Protein AF-A0A7S1C8L7-F1 (afdb_monomer_lite)

Structure (mmCIF, N/CA/C/O backbone):
data_AF-A0A7S1C8L7-F1
#
_entry.id   AF-A0A7S1C8L7-F1
#
loop_
_atom_site.group_PDB
_atom_site.id
_atom_site.type_symbol
_atom_site.label_atom_id
_atom_site.label_alt_id
_atom_site.label_comp_id
_atom_site.label_asym_id
_atom_site.label_entity_id
_atom_site.label_seq_id
_atom_site.pdbx_PDB_ins_code
_atom_site.Cartn_x
_atom_site.Cartn_y
_atom_site.Cartn_z
_atom_site.occupancy
_atom_site.B_iso_or_equiv
_atom_site.auth_seq_id
_atom_site.auth_comp_id
_atom_site.auth_asym_id
_atom_site.auth_atom_id
_atom_site.pdbx_PDB_model_num
ATOM 1 N N . ASP A 1 1 ? 76.639 -39.845 6.086 1.00 45.44 1 ASP A N 1
ATOM 2 C CA . ASP A 1 1 ? 75.599 -40.586 5.350 1.00 45.44 1 ASP A CA 1
ATOM 3 C C . ASP A 1 1 ? 74.434 -40.863 6.281 1.00 45.44 1 ASP A C 1
ATOM 5 O O . ASP A 1 1 ? 74.669 -41.387 7.366 1.00 45.44 1 ASP A O 1
ATOM 9 N N . GLY A 1 2 ? 73.231 -40.424 5.902 1.00 37.44 2 GLY A N 1
ATOM 10 C CA . GLY A 1 2 ? 72.012 -40.430 6.723 1.00 37.44 2 GLY A CA 1
ATOM 11 C C . GLY A 1 2 ? 71.509 -39.002 6.964 1.00 37.44 2 GLY A C 1
ATOM 12 O O . GLY A 1 2 ? 71.764 -38.433 8.020 1.00 37.44 2 GLY A O 1
ATOM 13 N N . ASP A 1 3 ? 71.121 -38.285 5.911 1.00 41.06 3 ASP A N 1
ATOM 14 C CA . ASP A 1 3 ? 69.767 -38.265 5.319 1.00 41.06 3 ASP A CA 1
ATOM 15 C C . ASP A 1 3 ? 68.772 -37.505 6.202 1.00 41.06 3 ASP A C 1
ATOM 17 O O . ASP A 1 3 ? 68.167 -38.037 7.132 1.00 41.06 3 ASP A O 1
ATOM 21 N N . GLY A 1 4 ? 68.639 -36.216 5.887 1.00 40.72 4 GLY A N 1
ATOM 22 C CA . GLY A 1 4 ? 67.459 -35.439 6.215 1.00 40.72 4 GLY A CA 1
ATOM 23 C C . GLY A 1 4 ? 66.474 -35.539 5.060 1.00 40.72 4 GLY A C 1
ATOM 24 O O . GLY A 1 4 ? 66.887 -35.421 3.918 1.00 40.72 4 GLY A O 1
ATOM 25 N N . ASP A 1 5 ? 65.201 -35.732 5.384 1.00 43.59 5 ASP A N 1
ATOM 26 C CA . ASP A 1 5 ? 64.072 -35.287 4.569 1.00 43.59 5 ASP A CA 1
ATOM 27 C C . ASP A 1 5 ? 62.828 -35.261 5.464 1.00 43.59 5 ASP A C 1
ATOM 29 O O . ASP A 1 5 ? 62.180 -36.270 5.741 1.00 43.59 5 ASP A O 1
ATOM 33 N N . GLY A 1 6 ? 62.540 -34.071 5.993 1.00 40.31 6 GLY A N 1
ATOM 34 C CA . GLY A 1 6 ? 61.244 -33.747 6.568 1.00 40.31 6 GLY A CA 1
ATOM 35 C C . GLY A 1 6 ? 60.324 -33.306 5.438 1.00 40.31 6 GLY A C 1
ATOM 36 O O . GLY A 1 6 ? 60.447 -32.183 4.955 1.00 40.31 6 GLY A O 1
ATOM 37 N N . ASP A 1 7 ? 59.424 -34.194 5.022 1.00 42.31 7 ASP A N 1
ATOM 38 C CA . ASP A 1 7 ? 58.365 -33.927 4.048 1.00 42.31 7 ASP A CA 1
ATOM 39 C C . ASP A 1 7 ? 57.376 -32.889 4.609 1.00 42.31 7 ASP A C 1
ATOM 41 O O . ASP A 1 7 ? 56.392 -33.193 5.288 1.00 42.31 7 ASP A O 1
ATOM 45 N N . GLY A 1 8 ? 57.693 -31.617 4.369 1.00 41.03 8 GLY A N 1
ATOM 46 C CA . GLY A 1 8 ? 56.815 -30.475 4.570 1.00 41.03 8 GLY A CA 1
ATOM 47 C C . GLY A 1 8 ? 55.782 -30.394 3.453 1.00 41.03 8 GLY A C 1
ATOM 48 O O . GLY A 1 8 ? 55.823 -29.473 2.638 1.00 41.03 8 GLY A O 1
ATOM 49 N N . GLY A 1 9 ? 54.839 -31.336 3.431 1.00 37.56 9 GLY A N 1
ATOM 50 C CA . GLY A 1 9 ? 53.658 -31.323 2.569 1.00 37.56 9 GLY A CA 1
ATOM 51 C C . GLY A 1 9 ? 52.680 -30.209 2.953 1.00 37.56 9 GLY A C 1
ATOM 52 O O . GLY A 1 9 ? 51.583 -30.464 3.455 1.00 37.56 9 GLY A O 1
ATOM 53 N N . GLY A 1 10 ? 53.077 -28.955 2.733 1.00 39.41 10 GLY A N 1
ATOM 54 C CA . GLY A 1 10 ? 52.188 -27.805 2.785 1.00 39.41 10 GLY A CA 1
ATOM 55 C C . GLY A 1 10 ? 51.095 -27.980 1.738 1.00 39.41 10 GLY A C 1
ATOM 56 O O . GLY A 1 10 ? 51.354 -27.906 0.539 1.00 39.41 10 GLY A O 1
ATOM 57 N N . ARG A 1 11 ? 49.859 -28.219 2.186 1.00 49.06 11 ARG A N 1
ATOM 58 C CA . ARG A 1 11 ? 48.675 -28.116 1.331 1.00 49.06 11 ARG A CA 1
ATOM 59 C C . ARG A 1 11 ? 48.559 -26.659 0.901 1.00 49.06 11 ARG A C 1
ATOM 61 O O . ARG A 1 11 ? 47.994 -25.842 1.622 1.00 49.06 11 ARG A O 1
ATOM 68 N N . GLY A 1 12 ? 49.149 -26.335 -0.245 1.00 42.41 12 GLY A N 1
ATOM 69 C CA . GLY A 1 12 ? 48.927 -25.066 -0.912 1.00 42.41 12 GLY A CA 1
ATOM 70 C C . GLY A 1 12 ? 47.428 -24.899 -1.112 1.00 42.41 12 GLY A C 1
ATOM 71 O O . GLY A 1 12 ? 46.793 -25.715 -1.781 1.00 42.41 12 GLY A O 1
ATOM 72 N N . PHE A 1 13 ? 46.857 -23.865 -0.500 1.00 55.09 13 PHE A N 1
ATOM 73 C CA . PHE A 1 13 ? 45.597 -23.315 -0.969 1.00 55.09 13 PHE A CA 1
ATOM 74 C C . PHE A 1 13 ? 45.874 -22.845 -2.392 1.00 55.09 13 PHE A C 1
ATOM 76 O O . PHE A 1 13 ? 46.541 -21.832 -2.594 1.00 55.09 13 PHE A O 1
ATOM 83 N N . GLY A 1 14 ? 45.480 -23.670 -3.363 1.00 48.50 14 GLY A N 1
ATOM 84 C CA . GLY A 1 14 ? 45.574 -23.326 -4.769 1.00 48.50 14 GLY A CA 1
ATOM 85 C C . GLY A 1 14 ? 44.943 -21.958 -4.985 1.00 48.50 14 GLY A C 1
ATOM 86 O O . GLY A 1 14 ? 43.900 -21.657 -4.403 1.00 48.50 14 GLY A O 1
ATOM 87 N N . ASP A 1 15 ? 45.624 -21.149 -5.788 1.00 54.28 15 ASP A N 1
ATOM 88 C CA . ASP A 1 15 ? 45.193 -19.853 -6.296 1.00 54.28 15 ASP A CA 1
ATOM 89 C C . ASP A 1 15 ? 43.864 -20.009 -7.052 1.00 54.28 15 ASP A C 1
ATOM 91 O O . ASP A 1 15 ? 43.809 -20.186 -8.269 1.00 54.28 15 ASP A O 1
ATOM 95 N N . ALA A 1 16 ? 42.767 -20.052 -6.300 1.00 62.25 16 ALA A N 1
ATOM 96 C CA . ALA A 1 16 ? 41.443 -19.855 -6.841 1.00 62.25 16 ALA A CA 1
ATOM 97 C C . ALA A 1 16 ? 41.310 -18.352 -7.061 1.00 62.25 16 ALA A C 1
ATOM 99 O O . ALA A 1 16 ? 41.191 -17.588 -6.100 1.00 62.25 16 ALA A O 1
ATOM 100 N N . SER A 1 17 ? 41.341 -17.935 -8.328 1.00 65.19 17 SER A N 1
ATOM 101 C CA . SER A 1 17 ? 41.011 -16.565 -8.710 1.00 65.19 17 SER A CA 1
ATOM 102 C C . SER A 1 17 ? 39.732 -16.136 -7.977 1.00 65.19 17 SER A C 1
ATOM 104 O O . SER A 1 17 ? 38.772 -16.916 -7.954 1.00 65.19 17 SER A O 1
ATOM 106 N N . PRO A 1 18 ? 39.696 -14.947 -7.346 1.00 66.06 18 PRO A N 1
ATOM 107 C CA . PRO A 1 18 ? 38.560 -14.555 -6.527 1.00 66.06 18 PRO A CA 1
ATOM 108 C C . PRO A 1 18 ? 37.294 -14.587 -7.380 1.00 66.06 18 PRO A C 1
ATOM 110 O O . PRO A 1 18 ? 37.241 -13.979 -8.451 1.00 66.06 18 PRO A O 1
ATOM 113 N N . ALA A 1 19 ? 36.289 -15.335 -6.921 1.00 76.06 19 ALA A N 1
ATOM 114 C CA . ALA A 1 19 ? 35.001 -15.404 -7.591 1.00 76.06 19 ALA A CA 1
ATOM 115 C C . ALA A 1 19 ? 34.458 -13.979 -7.777 1.00 76.06 19 ALA A C 1
ATOM 117 O O . ALA A 1 19 ? 34.337 -13.216 -6.817 1.00 76.06 19 ALA A O 1
ATOM 118 N N . THR A 1 20 ? 34.161 -13.606 -9.020 1.00 88.06 20 THR A N 1
ATOM 119 C CA . THR A 1 20 ? 33.620 -12.287 -9.340 1.00 88.06 20 THR A CA 1
ATOM 120 C C . THR A 1 20 ? 32.103 -12.308 -9.192 1.00 88.06 20 THR A C 1
ATOM 122 O O . THR A 1 20 ? 31.400 -13.093 -9.830 1.00 88.06 20 THR A O 1
ATOM 125 N N . PHE A 1 21 ? 31.578 -11.431 -8.339 1.00 90.88 21 PHE A N 1
ATOM 126 C CA . PHE A 1 21 ? 30.140 -11.212 -8.216 1.00 90.88 21 PHE A CA 1
ATOM 127 C C . PHE A 1 21 ? 29.681 -10.143 -9.208 1.00 90.88 21 PHE A C 1
ATOM 129 O O . PHE A 1 21 ? 30.379 -9.157 -9.444 1.00 90.88 21 PHE A O 1
ATOM 136 N N . ARG A 1 22 ? 28.484 -10.322 -9.773 1.00 94.62 22 ARG A N 1
ATOM 137 C CA . ARG A 1 22 ? 27.816 -9.320 -10.613 1.00 94.62 22 ARG A CA 1
ATOM 138 C C . ARG A 1 22 ? 26.376 -9.127 -10.157 1.00 94.62 22 ARG A C 1
ATOM 140 O O . ARG A 1 22 ? 25.719 -10.095 -9.780 1.00 94.62 22 ARG A O 1
ATOM 147 N N . ALA A 1 23 ? 25.882 -7.896 -10.234 1.00 95.44 23 ALA A N 1
ATOM 148 C CA . ALA A 1 23 ? 24.461 -7.622 -10.068 1.00 95.44 23 ALA A CA 1
ATOM 149 C C . ALA A 1 23 ? 23.701 -8.072 -11.323 1.00 95.44 23 ALA A C 1
ATOM 151 O O . ALA A 1 23 ? 24.132 -7.802 -12.445 1.00 95.44 23 ALA A O 1
ATOM 152 N N . VAL A 1 24 ? 22.579 -8.763 -11.126 1.00 97.25 24 VAL A N 1
ATOM 153 C CA . VAL A 1 24 ? 21.654 -9.145 -12.196 1.00 97.25 24 VAL A CA 1
ATOM 154 C C . VAL A 1 24 ? 20.348 -8.378 -11.968 1.00 97.25 24 VAL A C 1
ATOM 156 O O . VAL A 1 24 ? 19.827 -8.439 -10.851 1.00 97.25 24 VAL A O 1
ATOM 159 N N . PRO A 1 25 ? 19.840 -7.635 -12.969 1.00 97.81 25 PRO A N 1
ATOM 160 C CA . PRO A 1 25 ? 18.566 -6.927 -12.853 1.00 97.81 25 PRO A CA 1
ATOM 161 C C . PRO A 1 25 ? 17.393 -7.893 -12.641 1.00 97.81 25 PRO A C 1
ATOM 163 O O . PRO A 1 25 ? 17.475 -9.056 -13.044 1.00 97.81 25 PRO A O 1
ATOM 166 N N . TYR A 1 26 ? 16.291 -7.431 -12.042 1.00 98.31 26 TYR A N 1
ATOM 167 C CA . TYR A 1 26 ? 15.130 -8.292 -11.782 1.00 98.31 26 TYR A CA 1
ATOM 168 C C . TYR A 1 26 ? 14.469 -8.759 -13.079 1.00 98.31 26 TYR A C 1
ATOM 170 O O . TYR A 1 26 ? 14.140 -9.943 -13.175 1.00 98.31 26 TYR A O 1
ATOM 178 N N . SER A 1 27 ? 14.378 -7.900 -14.098 1.00 97.94 27 SER A N 1
ATOM 179 C CA . SER A 1 27 ? 13.912 -8.263 -15.447 1.00 97.94 27 SER A CA 1
ATOM 180 C C . SER A 1 27 ? 14.637 -9.488 -16.017 1.00 97.94 27 SER A C 1
ATOM 182 O O . SER A 1 27 ? 14.008 -10.351 -16.628 1.00 97.94 27 SER A O 1
ATOM 184 N N . ALA A 1 28 ? 15.946 -9.609 -15.769 1.00 98.12 28 ALA A N 1
ATOM 185 C CA . ALA A 1 28 ? 16.752 -10.744 -16.207 1.00 98.12 28 ALA A CA 1
ATOM 186 C C . ALA A 1 28 ? 16.676 -11.935 -15.240 1.00 98.12 28 ALA A C 1
ATOM 188 O O . ALA A 1 28 ? 16.599 -13.079 -15.683 1.00 98.12 28 ALA A O 1
ATOM 189 N N . ALA A 1 29 ? 16.695 -11.689 -13.927 1.00 98.00 29 ALA A N 1
ATOM 190 C CA . ALA A 1 29 ? 16.635 -12.743 -12.912 1.00 98.00 29 ALA A CA 1
ATOM 191 C C . ALA A 1 29 ? 15.297 -13.505 -12.932 1.00 98.00 29 ALA A C 1
ATOM 193 O O . ALA A 1 29 ? 15.269 -14.700 -12.645 1.00 98.00 29 ALA A O 1
ATOM 194 N N . TYR A 1 30 ? 14.210 -12.828 -13.309 1.00 97.94 30 TYR A N 1
ATOM 195 C CA . TYR A 1 30 ? 12.852 -13.372 -13.370 1.00 97.94 30 TYR A CA 1
ATOM 196 C C . TYR A 1 30 ? 12.276 -13.340 -14.798 1.00 97.94 30 TYR A C 1
ATOM 198 O O . TYR A 1 30 ? 11.064 -13.190 -14.984 1.00 97.94 30 TYR A O 1
ATOM 206 N N . ALA A 1 31 ? 13.138 -13.494 -15.810 1.00 97.44 31 ALA A N 1
ATOM 207 C CA . ALA A 1 31 ? 12.784 -13.390 -17.229 1.00 97.44 31 ALA A CA 1
ATOM 208 C C . ALA A 1 31 ? 11.683 -14.369 -17.683 1.00 97.44 31 ALA A C 1
ATOM 210 O O . ALA A 1 31 ? 10.963 -14.075 -18.633 1.00 97.44 31 ALA A O 1
ATOM 211 N N . ASP A 1 32 ? 11.501 -15.492 -16.986 1.00 97.25 32 ASP A N 1
ATOM 212 C CA . ASP A 1 32 ? 10.447 -16.467 -17.296 1.00 97.25 32 ASP A CA 1
ATOM 213 C C . ASP A 1 32 ? 9.064 -16.054 -16.755 1.00 97.25 32 ASP A C 1
ATOM 215 O O . ASP A 1 32 ? 8.034 -16.542 -17.227 1.00 97.25 32 ASP A O 1
ATOM 219 N N . LEU A 1 33 ? 9.014 -15.150 -15.770 1.00 97.81 33 LEU A N 1
ATOM 220 C CA . LEU A 1 33 ? 7.796 -14.784 -15.035 1.00 97.81 33 LEU A CA 1
ATOM 221 C C . LEU A 1 33 ? 7.300 -13.379 -15.389 1.00 97.81 33 LEU A C 1
ATOM 223 O O . LEU A 1 33 ? 6.106 -13.175 -15.622 1.00 97.81 33 LEU A O 1
ATOM 227 N N . LEU A 1 34 ? 8.207 -12.402 -15.455 1.00 98.38 34 LEU A N 1
ATOM 228 C CA . LEU A 1 34 ? 7.848 -10.991 -15.628 1.00 98.38 34 LEU A CA 1
ATOM 229 C C . LEU A 1 34 ? 7.144 -10.681 -16.960 1.00 98.38 34 LEU A C 1
ATOM 231 O O . LEU A 1 34 ? 6.193 -9.895 -16.936 1.00 98.38 34 LEU A O 1
ATOM 235 N N . PRO A 1 35 ? 7.476 -11.323 -18.099 1.00 98.56 35 PRO A N 1
ATOM 236 C CA . PRO A 1 35 ? 6.705 -11.149 -19.329 1.00 98.56 35 PRO A CA 1
ATOM 237 C C . PRO A 1 35 ? 5.250 -11.622 -19.210 1.00 98.56 35 PRO A C 1
ATOM 239 O O . PRO A 1 35 ? 4.356 -10.983 -19.767 1.00 98.56 35 PRO A O 1
ATOM 242 N N . GLN A 1 36 ? 4.992 -12.703 -18.464 1.00 98.38 36 GLN A N 1
ATOM 243 C CA . GLN A 1 36 ? 3.633 -13.210 -18.234 1.00 98.38 36 GLN A CA 1
ATOM 244 C C . GLN A 1 36 ? 2.834 -12.236 -17.365 1.00 98.38 36 GLN A C 1
ATOM 246 O O . GLN A 1 36 ? 1.709 -11.872 -17.708 1.00 98.38 36 GLN A O 1
ATOM 251 N N . LEU A 1 37 ? 3.444 -11.739 -16.284 1.00 98.06 37 LEU A N 1
ATOM 252 C CA . LEU A 1 37 ? 2.838 -10.707 -15.446 1.00 98.06 37 LEU A CA 1
ATOM 253 C C . LEU A 1 37 ? 2.525 -9.438 -16.257 1.00 98.06 37 LEU A C 1
ATOM 255 O O . LEU A 1 37 ? 1.402 -8.936 -16.211 1.00 98.06 37 LEU A O 1
ATOM 259 N N . ALA A 1 38 ? 3.475 -8.956 -17.059 1.00 98.69 38 ALA A N 1
ATOM 260 C CA . ALA A 1 38 ? 3.273 -7.796 -17.921 1.00 98.69 38 ALA A CA 1
ATOM 261 C C . ALA A 1 38 ? 2.129 -8.015 -18.930 1.00 98.69 38 ALA A C 1
ATOM 263 O O . ALA A 1 38 ? 1.345 -7.098 -19.181 1.00 98.69 38 ALA A O 1
ATOM 264 N N . ALA A 1 39 ? 1.986 -9.222 -19.488 1.00 98.75 39 ALA A N 1
ATOM 265 C CA . ALA A 1 39 ? 0.867 -9.561 -20.365 1.00 98.75 39 ALA A CA 1
ATOM 266 C C . ALA A 1 39 ? -0.485 -9.489 -19.634 1.00 98.75 39 ALA A C 1
ATOM 268 O O . ALA A 1 39 ? -1.431 -8.904 -20.165 1.00 98.75 39 ALA A O 1
ATOM 269 N N . HIS A 1 40 ? -0.573 -10.003 -18.403 1.00 98.62 40 HIS A N 1
ATOM 270 C CA . HIS A 1 40 ? -1.789 -9.906 -17.589 1.00 98.62 40 HIS A CA 1
ATOM 271 C C . HIS A 1 40 ? -2.145 -8.461 -17.228 1.00 98.62 40 HIS A C 1
ATOM 273 O O . HIS A 1 40 ? -3.308 -8.077 -17.351 1.00 98.62 40 HIS A O 1
ATOM 279 N N . LEU A 1 41 ? -1.161 -7.636 -16.861 1.00 98.69 41 LEU A N 1
ATOM 280 C CA . LEU A 1 41 ? -1.382 -6.213 -16.586 1.00 98.69 41 LEU A CA 1
ATOM 281 C C . LEU A 1 41 ? -1.879 -5.465 -17.829 1.00 98.69 41 LEU A C 1
ATOM 283 O O . LEU A 1 41 ? -2.823 -4.682 -17.738 1.00 98.69 41 LEU A O 1
ATOM 287 N N . ARG A 1 42 ? -1.311 -5.744 -19.010 1.00 98.75 42 ARG A N 1
ATOM 288 C CA . ARG A 1 42 ? -1.787 -5.157 -20.275 1.00 98.75 42 ARG A CA 1
ATOM 289 C C . ARG A 1 42 ? -3.200 -5.618 -20.633 1.00 98.75 42 ARG A C 1
ATOM 291 O O . ARG A 1 42 ? -3.992 -4.799 -21.093 1.00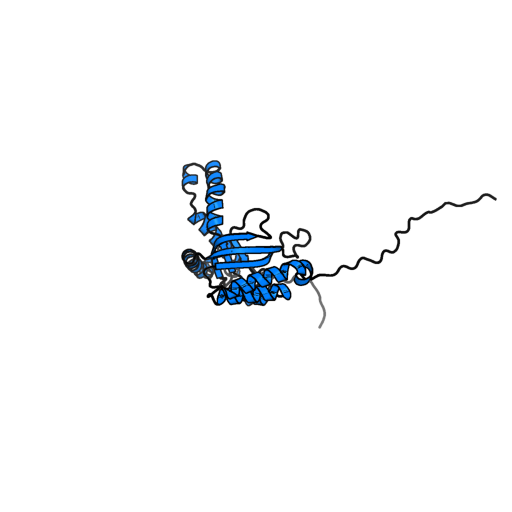 98.75 42 ARG A O 1
ATOM 298 N N . ALA A 1 43 ? -3.533 -6.887 -20.400 1.00 98.75 43 ALA A N 1
ATOM 299 C CA . ALA A 1 43 ? -4.886 -7.401 -20.610 1.00 98.75 43 ALA A CA 1
ATOM 300 C C . ALA A 1 43 ? -5.899 -6.735 -19.663 1.00 98.75 43 ALA A C 1
ATOM 302 O O . ALA A 1 43 ? -6.958 -6.301 -20.111 1.00 98.75 43 ALA A O 1
ATOM 303 N N . ALA A 1 44 ? -5.551 -6.573 -18.383 1.00 98.38 44 ALA A N 1
ATOM 304 C CA . ALA A 1 44 ? -6.373 -5.847 -17.416 1.00 98.38 44 ALA A CA 1
ATOM 305 C C . ALA A 1 44 ? -6.546 -4.369 -17.807 1.00 98.38 44 ALA A C 1
ATOM 307 O O . ALA A 1 44 ? -7.653 -3.842 -17.743 1.00 98.38 44 ALA A O 1
ATOM 308 N N . ALA A 1 45 ? -5.484 -3.719 -18.294 1.00 98.50 45 ALA A N 1
ATOM 309 C CA . ALA A 1 45 ? -5.551 -2.351 -18.802 1.00 98.50 45 ALA A CA 1
ATOM 310 C C . ALA A 1 45 ? -6.461 -2.220 -20.034 1.00 98.50 45 ALA A C 1
ATOM 312 O O . ALA A 1 45 ? -7.094 -1.191 -20.219 1.00 98.50 45 ALA A O 1
ATOM 313 N N . ALA A 1 46 ? -6.521 -3.240 -20.896 1.00 98.56 46 ALA A N 1
ATOM 314 C CA . ALA A 1 46 ? -7.406 -3.250 -22.062 1.00 98.56 46 ALA A CA 1
ATOM 315 C C . ALA A 1 46 ? -8.880 -3.511 -21.702 1.00 98.56 46 ALA A C 1
ATOM 317 O O . ALA A 1 46 ? -9.761 -3.136 -22.467 1.00 98.56 46 ALA A O 1
ATOM 318 N N . ALA A 1 47 ? -9.139 -4.154 -20.561 1.00 98.12 47 ALA A N 1
ATOM 319 C CA . ALA A 1 47 ? -10.481 -4.450 -20.062 1.00 98.12 47 ALA A CA 1
ATOM 320 C C . ALA A 1 47 ? -11.056 -3.354 -19.143 1.00 98.12 47 ALA A C 1
ATOM 322 O O . ALA A 1 47 ? -12.199 -3.463 -18.708 1.00 98.12 47 ALA A O 1
ATOM 323 N N . SER A 1 48 ? -10.262 -2.336 -18.804 1.00 97.44 48 SER A N 1
ATOM 324 C CA . SER A 1 48 ? -10.643 -1.255 -17.898 1.00 97.44 48 SER A CA 1
ATOM 325 C C . SER A 1 48 ? -11.101 -0.020 -18.670 1.00 97.44 48 SER A C 1
ATOM 327 O O . SER A 1 48 ? -10.370 0.487 -19.515 1.00 97.44 48 SER A O 1
ATOM 329 N N . ASP A 1 49 ? -12.249 0.535 -18.281 1.00 97.19 49 ASP A N 1
ATOM 330 C CA . ASP A 1 49 ? -12.731 1.839 -18.763 1.00 97.19 49 ASP A CA 1
ATOM 331 C C . ASP A 1 49 ? -12.236 3.016 -17.893 1.00 97.19 49 ASP A C 1
ATOM 333 O O . ASP A 1 49 ? -12.580 4.171 -18.134 1.00 97.19 49 ASP A O 1
ATOM 337 N N . ASN A 1 50 ? -11.450 2.750 -16.839 1.00 98.31 50 ASN A N 1
ATOM 338 C CA . ASN A 1 50 ? -10.862 3.795 -15.998 1.00 98.31 50 ASN A CA 1
ATOM 339 C C . ASN A 1 50 ? -9.481 4.208 -16.528 1.00 98.31 50 ASN A C 1
ATOM 341 O O . ASN A 1 50 ? -8.546 3.401 -16.531 1.00 98.31 50 ASN A O 1
ATOM 345 N N . ASP A 1 51 ? -9.338 5.476 -16.917 1.00 98.25 51 ASP A N 1
ATOM 346 C CA . ASP A 1 51 ? -8.105 6.012 -17.509 1.00 98.25 51 ASP A CA 1
ATOM 347 C C . ASP A 1 51 ? -6.893 5.919 -16.572 1.00 98.25 51 ASP A C 1
ATOM 349 O O . ASP A 1 51 ? -5.809 5.524 -17.001 1.00 98.25 51 ASP A O 1
ATOM 353 N N . SER A 1 52 ? -7.062 6.243 -15.284 1.00 97.56 52 SER A N 1
ATOM 354 C CA . SER A 1 52 ? -5.951 6.236 -14.319 1.00 97.56 52 SER A CA 1
ATOM 355 C C . SER A 1 52 ? -5.445 4.820 -14.027 1.00 97.56 52 SER A C 1
ATOM 357 O O . SER A 1 52 ? -4.236 4.591 -13.994 1.00 97.56 52 SER A O 1
ATOM 359 N N . LEU A 1 53 ? -6.359 3.850 -13.904 1.00 98.38 53 LEU A N 1
ATOM 360 C CA . LEU A 1 53 ? -6.024 2.438 -13.739 1.00 98.38 53 LEU A CA 1
ATOM 361 C C . LEU A 1 53 ? -5.333 1.903 -14.993 1.00 98.38 53 LEU A C 1
ATOM 363 O O . LEU A 1 53 ? -4.303 1.242 -14.896 1.00 98.38 53 LEU A O 1
ATOM 367 N N . THR A 1 54 ? -5.848 2.241 -16.173 1.00 98.56 54 THR A N 1
ATOM 368 C CA . THR A 1 54 ? -5.251 1.854 -17.457 1.00 98.56 54 THR A CA 1
ATOM 369 C C . THR A 1 54 ? -3.834 2.405 -17.607 1.00 98.56 54 THR A C 1
ATOM 371 O O . THR A 1 54 ? -2.928 1.670 -18.008 1.00 98.56 54 THR A O 1
ATOM 374 N N . ALA A 1 55 ? -3.620 3.677 -17.259 1.00 98.50 55 ALA A N 1
ATOM 375 C CA . ALA A 1 55 ? -2.307 4.314 -17.296 1.00 98.50 55 ALA A CA 1
ATOM 376 C C . ALA A 1 55 ? -1.318 3.629 -16.343 1.00 98.50 55 ALA A C 1
ATOM 378 O O . ALA A 1 55 ? -0.208 3.290 -16.759 1.00 98.50 55 ALA A O 1
ATOM 379 N N . PHE A 1 56 ? -1.734 3.366 -15.101 1.00 98.50 56 PHE A N 1
ATOM 380 C CA . PHE A 1 56 ? -0.919 2.650 -14.123 1.00 98.50 56 PHE A CA 1
ATOM 381 C C . PHE A 1 56 ? -0.560 1.236 -14.592 1.00 98.50 56 PHE A C 1
ATOM 383 O O . PHE A 1 56 ? 0.620 0.893 -14.639 1.00 98.50 56 PHE A O 1
ATOM 390 N N . LEU A 1 57 ? -1.546 0.429 -14.988 1.00 98.81 57 LEU A N 1
ATOM 391 C CA . LEU A 1 57 ? -1.330 -0.966 -15.381 1.00 98.81 57 LEU A CA 1
ATOM 392 C C . LEU A 1 57 ? -0.396 -1.086 -16.594 1.00 98.81 57 LEU A C 1
ATOM 394 O O . LEU A 1 57 ? 0.473 -1.958 -16.609 1.00 98.81 57 LEU A O 1
ATOM 398 N N . ARG A 1 58 ? -0.526 -0.196 -17.590 1.00 98.69 58 ARG A N 1
ATOM 399 C CA . ARG A 1 58 ? 0.393 -0.151 -18.741 1.00 98.69 58 ARG A CA 1
ATOM 400 C C . ARG A 1 58 ? 1.804 0.241 -18.318 1.00 98.69 58 ARG A C 1
ATOM 402 O O . ARG A 1 58 ? 2.743 -0.481 -18.636 1.00 98.69 58 ARG A O 1
ATOM 409 N N . ALA A 1 59 ? 1.945 1.326 -17.555 1.00 98.62 59 ALA A N 1
ATOM 410 C CA . ALA A 1 59 ? 3.250 1.785 -17.088 1.00 98.62 59 ALA A CA 1
ATOM 411 C C . ALA A 1 59 ? 3.946 0.732 -16.212 1.00 98.62 59 ALA A C 1
ATOM 413 O O . ALA A 1 59 ? 5.147 0.510 -16.346 1.00 98.62 59 ALA A O 1
ATOM 414 N N . ARG A 1 60 ? 3.197 0.041 -15.344 1.00 98.75 60 ARG A N 1
ATOM 415 C CA . ARG A 1 60 ? 3.724 -1.050 -14.519 1.00 98.75 60 ARG A CA 1
ATOM 416 C C . ARG A 1 60 ? 4.142 -2.242 -15.371 1.00 98.75 60 ARG A C 1
ATOM 418 O O . ARG A 1 60 ? 5.204 -2.796 -15.124 1.00 98.75 60 ARG A O 1
ATOM 425 N N . ALA A 1 61 ? 3.370 -2.607 -16.394 1.00 98.69 61 ALA A N 1
ATOM 426 C CA . ALA A 1 61 ? 3.752 -3.671 -17.320 1.00 98.69 61 ALA A CA 1
ATOM 427 C C . ALA A 1 61 ? 5.068 -3.377 -18.059 1.00 98.69 61 ALA A C 1
ATOM 429 O O . ALA A 1 61 ? 5.846 -4.298 -18.305 1.00 98.69 61 ALA A O 1
ATOM 430 N N . ASP A 1 62 ? 5.316 -2.115 -18.412 1.00 98.50 62 ASP A N 1
ATOM 431 C CA . ASP A 1 62 ? 6.555 -1.696 -19.069 1.00 98.50 62 ASP A CA 1
ATOM 432 C C . ASP A 1 62 ? 7.740 -1.687 -18.087 1.00 98.50 62 ASP A C 1
ATOM 434 O O . ASP A 1 62 ? 8.810 -2.195 -18.422 1.00 98.50 62 ASP A O 1
ATOM 438 N N . ALA A 1 63 ? 7.530 -1.221 -16.849 1.00 98.56 63 ALA A N 1
ATOM 439 C CA . ALA A 1 63 ? 8.549 -1.202 -15.793 1.00 98.56 63 ALA A CA 1
ATOM 440 C C . ALA A 1 63 ? 9.128 -2.593 -15.473 1.00 98.56 63 ALA A C 1
ATOM 442 O O . ALA A 1 63 ? 10.323 -2.726 -15.221 1.00 98.56 63 ALA A O 1
ATOM 443 N N . LEU A 1 64 ? 8.309 -3.650 -15.546 1.00 98.38 64 LEU A N 1
ATOM 444 C CA . LEU A 1 64 ? 8.763 -5.031 -15.317 1.00 98.38 64 LEU A CA 1
ATOM 445 C C . LEU A 1 64 ? 9.824 -5.492 -16.332 1.00 98.38 64 LEU A C 1
ATOM 447 O O . LEU A 1 64 ? 10.572 -6.426 -16.050 1.00 98.38 64 LEU A O 1
ATOM 451 N N . ALA A 1 65 ? 9.882 -4.868 -17.513 1.00 96.06 65 ALA A N 1
ATOM 452 C CA . ALA A 1 65 ? 10.867 -5.184 -18.544 1.00 96.06 65 ALA A CA 1
ATOM 453 C C . ALA A 1 65 ? 12.123 -4.300 -18.470 1.00 96.06 65 ALA A C 1
ATOM 455 O O . ALA A 1 65 ? 13.171 -4.707 -18.965 1.00 96.06 65 ALA A O 1
ATOM 456 N N . THR A 1 66 ? 12.020 -3.098 -17.896 1.00 97.25 66 THR A N 1
ATOM 457 C CA . THR A 1 66 ? 13.112 -2.109 -17.862 1.00 97.25 66 THR A CA 1
ATOM 458 C C . THR A 1 66 ? 13.804 -1.996 -16.506 1.00 97.25 66 THR A C 1
ATOM 460 O O . THR A 1 66 ? 14.854 -1.362 -16.431 1.00 97.25 66 THR A O 1
ATOM 463 N N . ASP A 1 67 ? 13.208 -2.558 -15.449 1.00 97.88 67 ASP A N 1
ATOM 464 C CA . ASP A 1 67 ? 13.563 -2.343 -14.037 1.00 97.88 67 ASP A CA 1
ATOM 465 C C . ASP A 1 67 ? 13.455 -0.885 -13.559 1.00 97.88 67 ASP A C 1
ATOM 467 O O . ASP A 1 67 ? 13.870 -0.568 -12.445 1.00 97.88 67 ASP A O 1
ATOM 471 N N . ASP A 1 68 ? 12.868 0.006 -14.363 1.00 97.94 68 ASP A N 1
ATOM 472 C CA . ASP A 1 68 ? 12.605 1.390 -13.971 1.00 97.94 68 ASP A CA 1
ATOM 473 C C . ASP A 1 68 ? 11.130 1.567 -13.596 1.00 97.94 68 ASP A C 1
ATOM 475 O O . ASP A 1 68 ? 10.250 1.714 -14.450 1.00 97.94 68 ASP A O 1
ATOM 479 N N . TYR A 1 69 ? 10.865 1.545 -12.290 1.00 98.25 69 TYR A N 1
ATOM 480 C CA . TYR A 1 69 ? 9.517 1.621 -11.731 1.00 98.25 69 TYR A CA 1
ATOM 481 C C . TYR A 1 69 ? 9.024 3.053 -11.516 1.00 98.25 69 TYR A C 1
ATOM 483 O O . TYR A 1 69 ? 7.814 3.240 -11.360 1.00 98.25 69 TYR A O 1
ATOM 491 N N . ALA A 1 70 ? 9.894 4.067 -11.606 1.00 96.38 70 ALA A N 1
ATOM 492 C CA . ALA A 1 70 ? 9.583 5.432 -11.182 1.00 96.38 70 ALA A CA 1
ATOM 493 C C . ALA A 1 70 ? 8.360 6.015 -11.906 1.00 96.38 70 ALA A C 1
ATOM 495 O O . ALA A 1 70 ? 7.435 6.526 -11.276 1.00 96.38 70 ALA A O 1
ATOM 496 N N . ALA A 1 71 ? 8.299 5.876 -13.235 1.00 96.88 71 ALA A N 1
ATOM 497 C CA . ALA A 1 71 ? 7.160 6.361 -14.013 1.00 96.88 71 ALA A CA 1
ATOM 498 C C . ALA A 1 71 ? 5.849 5.657 -13.624 1.00 96.88 71 ALA A C 1
ATOM 500 O O . ALA A 1 71 ? 4.800 6.298 -13.546 1.00 96.88 71 ALA A O 1
ATOM 501 N N . SER A 1 72 ? 5.905 4.350 -13.354 1.00 98.31 72 SER A N 1
ATOM 502 C CA . SER A 1 72 ? 4.736 3.569 -12.946 1.00 98.31 72 SER A CA 1
ATOM 503 C C . SER A 1 72 ? 4.276 3.896 -11.525 1.00 98.31 72 SER A C 1
ATOM 505 O O . SER A 1 72 ? 3.073 3.972 -11.289 1.00 98.31 72 SER A O 1
ATOM 507 N N . ASP A 1 73 ? 5.201 4.158 -10.599 1.00 97.31 73 ASP A N 1
ATOM 508 C CA . ASP A 1 73 ? 4.871 4.577 -9.235 1.00 97.31 73 ASP A CA 1
ATOM 509 C C . ASP A 1 73 ? 4.223 5.962 -9.220 1.00 97.31 73 ASP A C 1
ATOM 511 O O . ASP A 1 73 ? 3.250 6.180 -8.505 1.00 97.31 73 ASP A O 1
ATOM 515 N N . VAL A 1 74 ? 4.654 6.882 -10.087 1.00 95.19 74 VAL A N 1
ATOM 516 C CA . VAL A 1 74 ? 3.963 8.171 -10.254 1.00 95.19 74 VAL A CA 1
ATOM 517 C C . VAL A 1 74 ? 2.529 7.984 -10.758 1.00 95.19 74 VAL A C 1
ATOM 519 O O . VAL A 1 74 ? 1.628 8.693 -10.307 1.00 95.19 74 VAL A O 1
ATOM 522 N N . GLN A 1 75 ? 2.279 7.032 -11.666 1.00 97.12 75 GLN A N 1
ATOM 523 C CA . GLN A 1 75 ? 0.905 6.707 -12.074 1.00 97.12 75 GLN A CA 1
ATOM 524 C C . GLN A 1 75 ? 0.104 6.082 -10.927 1.00 97.12 75 GLN A C 1
ATOM 526 O O . GLN A 1 75 ? -1.068 6.411 -10.759 1.00 97.12 75 GLN A O 1
ATOM 531 N N . TRP A 1 76 ? 0.733 5.238 -10.108 1.00 97.25 76 TRP A N 1
ATOM 532 C CA . TRP A 1 76 ? 0.109 4.641 -8.928 1.00 97.25 76 TRP A CA 1
ATOM 533 C C . TRP A 1 76 ? -0.279 5.688 -7.873 1.00 97.25 76 TRP A C 1
ATOM 535 O O . TRP A 1 76 ? -1.391 5.658 -7.346 1.00 97.25 76 TRP A O 1
ATOM 545 N N . LEU A 1 77 ? 0.578 6.682 -7.619 1.00 93.00 77 LEU A N 1
ATOM 546 C CA . LEU A 1 77 ? 0.263 7.815 -6.737 1.00 93.00 77 LEU A CA 1
ATOM 547 C C . LEU A 1 77 ? -0.946 8.621 -7.240 1.00 93.00 77 LEU A C 1
ATOM 549 O O . LEU A 1 77 ? -1.706 9.174 -6.446 1.00 93.00 77 LEU A O 1
ATOM 553 N N . ARG A 1 78 ? -1.148 8.666 -8.561 1.00 92.38 78 ARG A N 1
ATOM 554 C CA . ARG A 1 78 ? -2.259 9.365 -9.228 1.00 92.38 78 ARG A CA 1
ATOM 555 C C . ARG A 1 78 ? -3.497 8.491 -9.441 1.00 92.38 78 ARG A C 1
ATOM 557 O O . ARG A 1 78 ? -4.462 8.959 -10.048 1.00 92.38 78 ARG A O 1
ATOM 564 N N . LEU A 1 79 ? -3.481 7.243 -8.974 1.00 93.81 79 LEU A N 1
ATOM 565 C CA . LEU A 1 79 ? -4.565 6.295 -9.190 1.00 93.81 79 LEU A CA 1
ATOM 566 C C . LEU A 1 79 ? -5.875 6.814 -8.578 1.00 93.81 79 LEU A C 1
ATOM 568 O O . LEU A 1 79 ? -5.965 7.096 -7.383 1.00 93.81 79 LEU A O 1
ATOM 572 N N . SER A 1 80 ? -6.906 6.917 -9.415 1.00 93.00 80 SER A N 1
ATOM 573 C CA . SER A 1 80 ? -8.258 7.348 -9.057 1.00 93.00 80 SER A CA 1
ATOM 574 C C . SER A 1 80 ? -9.263 6.390 -9.696 1.00 93.00 80 SER A C 1
ATOM 576 O O . SER A 1 80 ? -9.801 6.619 -10.784 1.00 93.00 80 SER A O 1
ATOM 578 N N . SER A 1 81 ? -9.464 5.257 -9.029 1.00 95.06 81 SER A N 1
ATOM 579 C CA . SER A 1 81 ? -10.166 4.091 -9.560 1.00 95.06 81 SER A CA 1
ATOM 580 C C . SER A 1 81 ? -10.995 3.412 -8.462 1.00 95.06 81 SER A C 1
ATOM 582 O O . SER A 1 81 ? -10.614 3.495 -7.297 1.00 95.06 81 SER A O 1
ATOM 584 N N . PRO A 1 82 ? -12.107 2.725 -8.796 1.00 95.00 82 PRO A N 1
ATOM 585 C CA . PRO A 1 82 ? -12.817 1.849 -7.857 1.00 95.00 82 PRO A CA 1
ATOM 586 C C . PRO A 1 82 ? -11.998 0.628 -7.415 1.00 95.00 82 PRO A C 1
ATOM 588 O O . PRO A 1 82 ? -12.327 -0.003 -6.414 1.00 95.00 82 PRO A O 1
ATOM 591 N N . ILE A 1 83 ? -10.969 0.271 -8.186 1.00 96.56 83 ILE A N 1
ATOM 592 C CA . ILE A 1 83 ? -10.024 -0.798 -7.870 1.00 96.56 83 ILE A CA 1
ATOM 593 C C . ILE A 1 83 ? -8.675 -0.167 -7.538 1.00 96.56 83 ILE A C 1
ATOM 595 O O . ILE A 1 83 ? -8.121 0.571 -8.359 1.00 96.56 83 ILE A O 1
ATOM 599 N N . ASP A 1 84 ? -8.156 -0.502 -6.362 1.00 96.06 84 ASP A N 1
ATOM 600 C CA . ASP A 1 84 ? -6.799 -0.199 -5.924 1.00 96.06 84 ASP A CA 1
ATOM 601 C C . ASP A 1 84 ? -5.915 -1.416 -6.211 1.00 96.06 84 ASP A C 1
ATOM 603 O O . ASP A 1 84 ? -6.235 -2.539 -5.807 1.00 96.06 84 ASP A O 1
ATOM 607 N N . VAL A 1 85 ? -4.836 -1.202 -6.960 1.00 97.06 85 VAL A N 1
ATOM 608 C CA . VAL A 1 85 ? -3.880 -2.254 -7.306 1.00 97.06 85 VAL A CA 1
ATOM 609 C C . VAL A 1 85 ? -2.482 -1.766 -6.975 1.00 97.06 85 VAL A C 1
ATOM 611 O O . VAL A 1 85 ? -2.022 -0.775 -7.536 1.00 97.06 85 VAL A O 1
ATOM 614 N N . THR A 1 86 ? -1.783 -2.513 -6.132 1.00 97.44 86 THR A N 1
ATOM 615 C CA . THR A 1 86 ? -0.349 -2.360 -5.865 1.00 97.44 86 THR A CA 1
ATOM 616 C C . THR A 1 86 ? 0.320 -3.647 -6.309 1.00 97.44 86 THR A C 1
ATOM 618 O O . THR A 1 86 ? -0.113 -4.717 -5.901 1.00 97.44 86 THR A O 1
ATOM 621 N N . ILE A 1 87 ? 1.321 -3.592 -7.188 1.00 97.81 87 ILE A N 1
ATOM 622 C CA . ILE A 1 87 ? 1.976 -4.817 -7.674 1.00 97.81 87 ILE A CA 1
ATOM 623 C C . ILE A 1 87 ? 3.390 -4.561 -8.174 1.00 97.81 87 ILE A C 1
ATOM 625 O O . ILE A 1 87 ? 3.571 -3.920 -9.204 1.00 97.81 87 ILE A O 1
ATOM 629 N N . GLY A 1 88 ? 4.405 -5.061 -7.486 1.00 97.25 88 GLY A N 1
ATOM 630 C CA . GLY A 1 88 ? 5.796 -4.813 -7.854 1.00 97.25 88 GLY A CA 1
ATOM 631 C C . GLY A 1 88 ? 6.770 -5.195 -6.747 1.00 97.25 88 GLY A C 1
ATOM 632 O O . GLY A 1 88 ? 6.345 -5.749 -5.735 1.00 97.25 88 GLY A O 1
ATOM 633 N N . PRO A 1 89 ? 8.070 -4.940 -6.956 1.00 97.38 89 PRO A N 1
ATOM 634 C CA . PRO A 1 89 ? 9.080 -5.110 -5.929 1.00 97.38 89 PRO A CA 1
ATOM 635 C C . PRO A 1 89 ? 9.125 -3.878 -5.012 1.00 97.38 89 PRO A C 1
ATOM 637 O O . PRO A 1 89 ? 9.446 -2.792 -5.493 1.00 97.38 89 PRO A O 1
ATOM 640 N N . TYR A 1 90 ? 8.832 -4.032 -3.718 1.00 95.19 90 TYR A N 1
ATOM 641 C CA . TYR A 1 90 ? 8.730 -2.888 -2.798 1.00 95.19 90 TYR A CA 1
ATOM 642 C C . TYR A 1 90 ? 9.553 -3.026 -1.520 1.00 95.19 90 TYR A C 1
ATOM 644 O O . TYR A 1 90 ? 10.468 -2.229 -1.297 1.00 95.19 90 TYR A O 1
ATOM 652 N N . GLU A 1 91 ? 9.241 -4.011 -0.683 1.00 93.38 91 GLU A N 1
ATOM 653 C CA . GLU A 1 91 ? 9.786 -4.075 0.672 1.00 93.38 91 GLU A CA 1
ATOM 654 C C . GLU A 1 91 ? 11.101 -4.844 0.735 1.00 93.38 91 GLU A C 1
ATOM 656 O O . GLU A 1 91 ? 11.289 -5.845 0.052 1.00 93.38 91 GLU A O 1
ATOM 661 N N . THR A 1 92 ? 12.039 -4.401 1.571 1.00 94.06 92 THR A N 1
ATOM 662 C CA . THR A 1 92 ? 13.363 -5.041 1.685 1.00 94.06 92 THR A CA 1
ATOM 663 C C . THR A 1 92 ? 13.527 -5.891 2.942 1.00 94.06 92 THR A C 1
ATOM 665 O O . THR A 1 92 ? 14.600 -6.446 3.179 1.00 94.06 92 THR A O 1
ATOM 668 N N . TYR A 1 93 ? 12.469 -6.044 3.745 1.00 89.88 93 TYR A N 1
ATOM 669 C CA . TYR A 1 93 ? 12.527 -6.693 5.059 1.00 89.88 93 TYR A CA 1
ATOM 670 C C . TYR A 1 93 ? 12.961 -8.160 5.011 1.00 89.88 93 TYR A C 1
ATOM 672 O O . TYR A 1 93 ? 13.544 -8.662 5.973 1.00 89.88 93 TYR A O 1
ATOM 680 N N . ILE A 1 94 ? 12.694 -8.853 3.901 1.00 91.38 94 ILE A N 1
ATOM 681 C CA . ILE A 1 94 ? 13.090 -10.256 3.736 1.00 91.38 94 ILE A CA 1
ATOM 682 C C . ILE A 1 94 ? 14.583 -10.419 3.415 1.00 91.38 94 ILE A C 1
ATOM 684 O O . ILE A 1 94 ? 15.129 -11.511 3.590 1.00 91.38 94 ILE A O 1
ATOM 688 N N . ASP A 1 95 ? 15.264 -9.357 2.967 1.00 94.25 95 ASP A N 1
ATOM 689 C CA . ASP A 1 95 ? 16.720 -9.343 2.824 1.00 94.25 95 ASP A CA 1
ATOM 690 C C . ASP A 1 95 ? 17.369 -9.167 4.201 1.00 94.25 95 ASP A C 1
ATOM 692 O O . ASP A 1 95 ? 17.809 -8.087 4.592 1.00 94.25 95 ASP A O 1
ATOM 696 N N . GLY A 1 96 ? 17.456 -10.275 4.935 1.00 92.88 96 GLY A N 1
ATOM 697 C CA . GLY A 1 96 ? 18.070 -10.324 6.261 1.00 92.88 96 GLY A CA 1
ATOM 698 C C . GLY A 1 96 ? 19.592 -10.137 6.278 1.00 92.88 96 GLY A C 1
ATOM 699 O O . GLY A 1 96 ? 20.185 -10.236 7.352 1.00 92.88 96 GLY A O 1
ATOM 700 N N . LEU A 1 97 ? 20.238 -9.915 5.126 1.00 93.94 97 LEU A N 1
ATOM 701 C CA . LEU A 1 97 ? 21.675 -9.659 5.059 1.00 93.94 97 LEU A CA 1
ATOM 702 C C . LEU A 1 97 ? 21.970 -8.159 5.054 1.00 93.94 97 LEU A C 1
ATOM 704 O O . LEU A 1 97 ? 22.668 -7.671 5.941 1.00 93.94 97 LEU A O 1
ATOM 708 N N . CYS A 1 98 ? 21.472 -7.441 4.046 1.00 93.50 98 CYS A N 1
ATOM 709 C CA . CYS A 1 98 ? 21.761 -6.014 3.886 1.00 93.50 98 CYS A CA 1
ATOM 710 C C . CYS A 1 98 ? 20.511 -5.129 3.833 1.00 93.50 98 CYS A C 1
ATOM 712 O O . CYS A 1 98 ? 20.666 -3.910 3.841 1.00 93.50 98 CYS A O 1
ATOM 714 N N . GLY A 1 99 ? 19.301 -5.694 3.756 1.00 92.31 99 GLY A N 1
ATOM 715 C CA . GLY A 1 99 ? 18.068 -4.916 3.596 1.00 92.31 99 GLY A CA 1
ATOM 716 C C . GLY A 1 99 ? 18.016 -4.111 2.292 1.00 92.31 99 GLY A C 1
ATOM 717 O O . GLY A 1 99 ? 17.414 -3.041 2.256 1.00 92.31 99 GLY A O 1
ATOM 718 N N . LEU A 1 100 ? 18.681 -4.583 1.232 1.00 92.75 100 LEU A N 1
ATOM 719 C CA . LEU A 1 100 ? 18.829 -3.874 -0.045 1.00 92.75 100 LEU A CA 1
ATOM 720 C C . LEU A 1 100 ? 17.910 -4.412 -1.141 1.00 92.75 100 LEU A C 1
ATOM 722 O O . LEU A 1 100 ? 17.658 -3.717 -2.124 1.00 92.75 100 LEU A O 1
ATOM 726 N N . LYS A 1 101 ? 17.511 -5.685 -1.061 1.00 96.12 101 LYS A N 1
ATOM 727 C CA . LYS A 1 101 ? 16.763 -6.357 -2.131 1.00 96.12 101 LYS A CA 1
ATOM 728 C C . LYS A 1 101 ? 15.272 -6.326 -1.839 1.00 96.12 101 LYS A C 1
ATOM 730 O O . LYS A 1 101 ? 14.834 -6.883 -0.841 1.00 96.12 101 LYS A O 1
ATOM 735 N N . ALA A 1 102 ? 14.523 -5.696 -2.739 1.00 96.44 102 ALA A N 1
ATOM 736 C CA . ALA A 1 102 ? 13.077 -5.615 -2.656 1.00 96.44 102 ALA A CA 1
ATOM 737 C C . ALA A 1 102 ? 12.410 -6.956 -3.009 1.00 96.44 102 ALA A C 1
ATOM 739 O O . ALA A 1 102 ? 12.856 -7.687 -3.901 1.00 96.44 102 ALA A O 1
ATOM 740 N N . SER A 1 103 ? 11.321 -7.268 -2.323 1.00 95.44 103 SER A N 1
ATOM 741 C CA . SER A 1 103 ? 10.473 -8.434 -2.529 1.00 95.44 103 SER A CA 1
ATOM 742 C C . SER A 1 103 ? 9.300 -8.089 -3.442 1.00 95.44 103 SER A C 1
ATOM 744 O O . SER A 1 103 ? 8.729 -7.003 -3.358 1.00 95.44 103 SER A O 1
ATOM 746 N N . PHE A 1 104 ? 8.932 -9.010 -4.339 1.00 97.12 104 PHE A N 1
ATOM 747 C CA . PHE A 1 104 ? 7.713 -8.855 -5.133 1.00 97.12 104 PHE A CA 1
ATOM 748 C C . PHE A 1 104 ? 6.481 -9.100 -4.267 1.00 97.12 104 PHE A C 1
ATOM 750 O O . PHE A 1 104 ? 6.360 -10.145 -3.627 1.00 97.12 104 PHE A O 1
ATOM 757 N N . GLU A 1 105 ? 5.527 -8.184 -4.344 1.00 96.50 105 GLU A N 1
ATOM 758 C CA . GLU A 1 105 ? 4.227 -8.288 -3.698 1.00 96.50 105 GLU A CA 1
ATOM 759 C C . GLU A 1 105 ? 3.100 -7.792 -4.606 1.00 96.50 105 GLU A C 1
ATOM 761 O O . GLU A 1 105 ? 3.312 -7.149 -5.641 1.00 96.50 105 GLU A O 1
ATOM 766 N N . SER A 1 106 ? 1.875 -8.139 -4.229 1.00 96.50 106 SER A N 1
ATOM 767 C CA . SER A 1 106 ? 0.662 -7.702 -4.898 1.00 96.50 106 SER A CA 1
ATOM 768 C C . SER A 1 106 ? -0.475 -7.523 -3.905 1.00 96.50 106 SER A C 1
ATOM 770 O O . SER A 1 106 ? -0.652 -8.327 -2.992 1.00 96.50 106 SER A O 1
ATOM 772 N N . VAL A 1 107 ? -1.272 -6.490 -4.137 1.00 97.06 107 VAL A N 1
ATOM 773 C CA . VAL A 1 107 ? -2.522 -6.174 -3.459 1.00 97.06 107 VAL A CA 1
ATOM 774 C C . VAL A 1 107 ? -3.526 -5.791 -4.536 1.00 97.06 107 VAL A C 1
ATOM 776 O O . VAL A 1 107 ? -3.271 -4.909 -5.354 1.00 97.06 107 VAL A O 1
ATOM 779 N N . VAL A 1 108 ? -4.677 -6.451 -4.527 1.00 97.75 108 VAL A N 1
ATOM 780 C CA . VAL A 1 108 ? -5.850 -6.104 -5.329 1.00 97.75 108 VAL A CA 1
ATOM 781 C C . VAL A 1 108 ? -6.993 -5.857 -4.361 1.00 97.75 108 VAL A C 1
ATOM 783 O O . VAL A 1 108 ? -7.363 -6.744 -3.585 1.00 97.75 108 VAL A O 1
ATOM 786 N N . ALA A 1 109 ? -7.552 -4.654 -4.384 1.00 97.88 109 ALA A N 1
ATOM 787 C CA . ALA A 1 109 ? -8.556 -4.221 -3.427 1.00 97.88 109 ALA A CA 1
ATOM 788 C C . ALA A 1 109 ? -9.630 -3.344 -4.085 1.00 97.88 109 ALA A C 1
ATOM 790 O O . ALA A 1 109 ? -9.414 -2.738 -5.132 1.00 97.88 109 ALA A O 1
ATOM 791 N N . VAL A 1 110 ? -10.803 -3.268 -3.458 1.00 98.12 110 VAL A N 1
ATOM 792 C CA . VAL A 1 110 ? -11.868 -2.330 -3.846 1.00 98.12 110 VAL A CA 1
ATOM 793 C C . VAL A 1 110 ? -11.742 -1.075 -3.003 1.00 98.12 110 VAL A C 1
ATOM 795 O O . VAL A 1 110 ? -11.762 -1.160 -1.775 1.00 98.12 110 VAL A O 1
ATOM 798 N N . THR A 1 111 ? -11.648 0.085 -3.639 1.00 96.44 111 THR A N 1
ATOM 799 C CA . THR A 1 111 ? -11.561 1.372 -2.950 1.00 96.44 111 THR A CA 1
ATOM 800 C C . THR A 1 111 ? -12.862 1.685 -2.213 1.00 96.44 111 THR A C 1
ATOM 802 O O . THR A 1 111 ? -13.952 1.660 -2.786 1.00 96.44 111 THR A O 1
ATOM 805 N N . ASP A 1 112 ? -12.748 2.038 -0.938 1.00 95.12 112 ASP A N 1
ATOM 806 C CA . ASP A 1 112 ? -13.837 2.565 -0.127 1.00 95.12 112 ASP A CA 1
ATOM 807 C C . ASP A 1 112 ? -13.842 4.092 -0.235 1.00 95.12 112 ASP A C 1
ATOM 809 O O . ASP A 1 112 ? -13.101 4.800 0.452 1.00 95.12 112 ASP A O 1
ATOM 813 N N . VAL A 1 113 ? -14.652 4.611 -1.158 1.00 90.88 113 VAL A N 1
ATOM 814 C CA . VAL A 1 113 ? -14.718 6.050 -1.452 1.00 90.88 113 VAL A CA 1
ATOM 815 C C . VAL A 1 113 ? -15.223 6.848 -0.248 1.00 90.88 113 VAL A C 1
ATOM 817 O O . VAL A 1 113 ? -14.742 7.956 -0.007 1.00 90.88 113 VAL A O 1
ATOM 820 N N . ALA A 1 114 ? -16.170 6.295 0.513 1.00 89.94 114 ALA A N 1
ATOM 821 C CA . ALA A 1 114 ? -16.769 6.980 1.651 1.00 89.94 114 ALA A CA 1
ATOM 822 C C . ALA A 1 114 ? -15.763 7.121 2.797 1.00 89.94 114 ALA A C 1
ATOM 824 O O . ALA A 1 114 ? -15.572 8.225 3.310 1.00 89.94 114 ALA A O 1
ATOM 825 N N . GLU A 1 115 ? -15.077 6.037 3.157 1.00 87.81 115 GLU A N 1
ATOM 826 C CA . GLU A 1 115 ? -14.040 6.084 4.188 1.00 87.81 115 GLU A CA 1
ATOM 827 C C . GLU A 1 115 ? -12.842 6.914 3.727 1.00 87.81 115 GLU A C 1
ATOM 829 O O . GLU A 1 115 ? -12.396 7.796 4.457 1.00 87.81 115 GLU A O 1
ATOM 834 N N . THR A 1 116 ? -12.399 6.755 2.477 1.00 88.94 116 THR A N 1
ATOM 835 C CA . THR A 1 116 ? -11.335 7.590 1.896 1.00 88.94 116 THR A CA 1
ATOM 836 C C . THR A 1 116 ? -11.654 9.086 2.008 1.00 88.94 116 THR A C 1
ATOM 838 O O . THR A 1 116 ? -10.785 9.880 2.368 1.00 88.94 116 THR A O 1
ATOM 841 N N . ALA A 1 117 ? -12.900 9.495 1.744 1.00 85.69 117 ALA A N 1
ATOM 842 C CA . ALA A 1 117 ? -13.317 10.891 1.868 1.00 85.69 117 ALA A CA 1
ATOM 843 C C . ALA A 1 117 ? -13.254 11.406 3.317 1.00 85.69 117 ALA A C 1
ATOM 845 O O . ALA A 1 117 ? -12.813 12.536 3.534 1.00 85.69 117 ALA A O 1
ATOM 846 N N . LYS A 1 118 ? -13.634 10.583 4.305 1.00 81.69 118 LYS A N 1
ATOM 847 C CA . LYS A 1 118 ? -13.493 10.931 5.730 1.00 81.69 118 LYS A CA 1
ATOM 848 C C . LYS A 1 118 ? -12.029 11.149 6.103 1.00 81.69 118 LYS A C 1
ATOM 850 O O . LYS A 1 118 ? -11.716 12.116 6.792 1.00 81.69 118 LYS A O 1
ATOM 855 N N . LEU A 1 119 ? -11.126 10.297 5.611 1.00 78.69 119 LEU A N 1
ATOM 856 C CA . LEU A 1 119 ? -9.711 10.381 5.982 1.00 78.69 119 LEU A CA 1
ATOM 857 C C . LEU A 1 119 ? -9.025 11.606 5.376 1.00 78.69 119 LEU A C 1
ATOM 859 O O . LEU A 1 119 ? -8.231 12.251 6.056 1.00 78.69 119 LEU A O 1
ATOM 863 N N . ARG A 1 120 ? -9.404 12.011 4.155 1.00 78.94 120 ARG A N 1
ATOM 864 C CA . ARG A 1 120 ? -8.918 13.267 3.551 1.00 78.94 120 ARG A CA 1
ATOM 865 C C . ARG A 1 120 ? -9.216 14.494 4.412 1.00 78.94 120 ARG A C 1
ATOM 867 O O . ARG A 1 120 ? -8.408 15.419 4.442 1.00 78.94 120 ARG A O 1
ATOM 874 N N . ALA A 1 121 ? -10.349 14.509 5.118 1.00 80.00 121 ALA A N 1
ATOM 875 C CA . ALA A 1 121 ? -10.674 15.602 6.031 1.00 80.00 121 ALA A CA 1
ATOM 876 C C . ALA A 1 121 ? -9.695 15.673 7.216 1.00 80.00 121 ALA A C 1
ATOM 878 O O . ALA A 1 121 ? -9.368 16.767 7.664 1.00 80.00 121 ALA A O 1
ATOM 879 N N . ILE A 1 122 ? -9.186 14.528 7.684 1.00 77.56 122 ILE A N 1
ATOM 880 C CA . ILE A 1 122 ? -8.189 14.457 8.760 1.00 77.56 122 ILE A CA 1
ATOM 881 C C . ILE A 1 122 ? -6.806 14.854 8.230 1.00 77.56 122 ILE A C 1
ATOM 883 O O . ILE A 1 122 ? -6.109 15.621 8.888 1.00 77.56 122 ILE A O 1
ATOM 887 N N . SER A 1 123 ? -6.430 14.435 7.016 1.00 75.81 123 SER A N 1
ATOM 888 C CA . SER A 1 123 ? -5.178 14.875 6.377 1.00 75.81 123 SER A CA 1
ATOM 889 C C . SER A 1 123 ? -5.094 16.397 6.223 1.00 75.81 123 SER A C 1
ATOM 891 O O . SER A 1 123 ? -4.020 16.974 6.363 1.00 75.81 123 SER A O 1
ATOM 893 N N . ALA A 1 124 ? -6.224 17.072 5.986 1.00 79.94 124 ALA A N 1
ATOM 894 C CA . ALA A 1 124 ? -6.275 18.534 5.914 1.00 79.94 124 ALA A CA 1
ATOM 895 C C . ALA A 1 124 ? -5.927 19.230 7.247 1.00 79.94 124 ALA A C 1
ATOM 897 O O . ALA A 1 124 ? -5.650 20.428 7.255 1.00 79.94 124 ALA A O 1
ATOM 898 N N . LEU A 1 125 ? -5.917 18.495 8.363 1.00 84.94 125 LEU A N 1
ATOM 899 C CA . LEU A 1 125 ? -5.555 18.998 9.689 1.00 84.94 125 LEU A CA 1
ATOM 900 C C . LEU A 1 125 ? -4.072 18.794 10.026 1.00 84.94 125 LEU A C 1
ATOM 902 O O . LEU A 1 125 ? -3.654 19.216 11.100 1.00 84.94 125 LEU A O 1
ATOM 906 N N . LEU A 1 126 ? -3.269 18.178 9.150 1.00 84.88 126 LEU A N 1
ATOM 907 C CA . LEU A 1 126 ? -1.876 17.819 9.448 1.00 84.88 126 LEU A CA 1
ATOM 908 C C . LEU A 1 126 ? -1.018 19.012 9.888 1.00 84.88 126 LEU A C 1
ATOM 910 O O . LEU A 1 126 ? -0.329 18.913 10.899 1.00 84.88 126 LEU A O 1
ATOM 914 N N . GLN A 1 127 ? -1.106 20.156 9.199 1.00 87.19 127 GLN A N 1
ATOM 915 C CA . GLN A 1 127 ? -0.384 21.360 9.629 1.00 87.19 127 GLN A CA 1
ATOM 916 C C . GLN A 1 127 ? -0.855 21.826 11.012 1.00 87.19 127 GLN A C 1
ATOM 918 O O . GLN A 1 127 ? -0.044 22.160 11.865 1.00 87.19 127 GLN A O 1
ATOM 923 N N . THR A 1 128 ? -2.164 21.796 11.275 1.00 90.94 128 THR A N 1
ATOM 924 C CA . THR A 1 128 ? -2.698 22.143 12.599 1.00 90.94 128 THR A CA 1
ATOM 925 C C . THR A 1 128 ? -2.200 21.180 13.677 1.00 90.94 128 THR A C 1
ATOM 927 O O . THR A 1 128 ? -1.928 21.616 14.794 1.00 90.94 128 THR A O 1
ATOM 930 N N . MET A 1 129 ? -2.064 19.889 13.370 1.00 90.56 129 MET A N 1
ATOM 931 C CA . MET A 1 129 ? -1.493 18.906 14.292 1.00 90.56 129 MET A CA 1
ATOM 932 C C . MET A 1 129 ? -0.018 19.210 14.579 1.00 90.56 129 MET A C 1
ATOM 934 O O . MET A 1 129 ? 0.350 19.276 15.750 1.00 90.56 129 MET A O 1
ATOM 938 N N . GLU A 1 130 ? 0.790 19.475 13.547 1.00 89.69 130 GLU A N 1
ATOM 939 C CA . GLU A 1 130 ? 2.199 19.883 13.665 1.00 89.69 130 GLU A CA 1
ATOM 940 C C . GLU A 1 130 ? 2.369 21.128 14.535 1.00 89.69 130 GLU A C 1
ATOM 942 O O . GLU A 1 130 ? 3.132 21.126 15.504 1.00 89.69 130 GLU A O 1
ATOM 947 N N . ASP A 1 131 ? 1.591 22.171 14.242 1.00 92.56 131 ASP A N 1
ATOM 948 C CA . ASP A 1 131 ? 1.628 23.447 14.954 1.00 92.56 131 ASP A CA 1
ATOM 949 C C . ASP A 1 131 ? 1.305 23.289 16.446 1.00 92.56 131 ASP A C 1
ATOM 951 O O . ASP A 1 131 ? 1.701 24.133 17.252 1.00 92.56 131 ASP A O 1
ATOM 955 N N . ASN A 1 132 ? 0.610 22.213 16.830 1.00 94.69 132 ASN A N 1
ATOM 956 C CA . ASN A 1 132 ? 0.213 21.907 18.203 1.00 94.69 132 ASN A CA 1
ATOM 957 C C . ASN A 1 132 ? 1.008 20.752 18.830 1.00 94.69 132 ASN A C 1
ATOM 959 O O . ASN A 1 132 ? 0.689 20.339 19.950 1.00 94.69 132 ASN A O 1
ATOM 963 N N . LEU A 1 133 ? 2.056 20.244 18.170 1.00 94.62 133 LEU A N 1
ATOM 964 C CA . LEU A 1 133 ? 2.892 19.202 18.759 1.00 94.62 133 LEU A CA 1
ATOM 965 C C . LEU A 1 133 ? 3.517 19.692 20.078 1.00 94.62 133 LEU A C 1
ATOM 967 O O . LEU A 1 133 ? 4.011 20.826 20.143 1.00 94.62 133 LEU A O 1
ATOM 971 N N . PRO A 1 134 ? 3.552 18.850 21.133 1.00 95.19 134 PRO A N 1
ATOM 972 C CA . PRO A 1 134 ? 4.048 19.212 22.462 1.00 95.19 134 PRO A CA 1
ATOM 973 C C . PRO A 1 134 ? 5.587 19.251 22.509 1.00 95.19 134 PRO A C 1
ATOM 975 O O . PRO A 1 134 ? 6.232 18.585 23.313 1.00 95.19 134 PRO A O 1
ATOM 978 N N . MET A 1 135 ? 6.182 20.043 21.623 1.00 92.38 135 MET A N 1
ATOM 979 C CA . MET A 1 135 ? 7.617 20.264 21.483 1.00 92.38 135 MET A CA 1
ATOM 980 C C . MET A 1 135 ? 7.927 21.750 21.299 1.00 92.38 135 MET A C 1
ATOM 982 O O . MET A 1 135 ? 7.024 22.586 21.206 1.00 92.38 135 MET A O 1
ATOM 986 N N . ARG A 1 136 ? 9.217 22.085 21.259 1.00 92.12 136 ARG A N 1
ATOM 987 C CA . ARG A 1 136 ? 9.698 23.456 21.062 1.00 92.12 136 ARG A CA 1
ATOM 988 C C . ARG A 1 136 ? 9.254 23.979 19.689 1.00 92.12 136 ARG A C 1
ATOM 990 O O . ARG A 1 136 ? 9.307 23.244 18.711 1.00 92.12 136 ARG A O 1
ATOM 997 N N . ALA A 1 137 ? 8.796 25.229 19.624 1.00 90.12 137 ALA A N 1
ATOM 998 C CA . ALA A 1 137 ? 8.177 25.778 18.412 1.00 90.12 137 ALA A CA 1
ATOM 999 C C . ALA A 1 137 ? 9.130 25.836 17.203 1.00 90.12 137 ALA A C 1
ATOM 1001 O O . ALA A 1 137 ? 8.696 25.658 16.075 1.00 90.12 137 ALA A O 1
ATOM 1002 N N . ASP A 1 138 ? 10.423 26.042 17.441 1.00 88.56 138 ASP A N 1
ATOM 1003 C CA . ASP A 1 138 ? 11.486 26.060 16.429 1.00 88.56 138 ASP A CA 1
ATOM 1004 C C . ASP A 1 138 ? 11.912 24.661 15.948 1.00 88.56 138 ASP A C 1
ATOM 1006 O O . ASP A 1 138 ? 12.672 24.556 14.991 1.00 88.56 138 ASP A O 1
ATOM 1010 N N . ALA A 1 139 ? 11.442 23.597 16.605 1.00 87.31 139 ALA A N 1
ATOM 1011 C CA . ALA A 1 139 ? 11.641 22.214 16.175 1.00 87.31 139 ALA A CA 1
ATOM 1012 C C . ALA A 1 139 ? 10.469 21.673 15.334 1.00 87.31 139 ALA A C 1
ATOM 1014 O O . ALA A 1 139 ? 10.555 20.551 14.840 1.00 87.31 139 ALA A O 1
ATOM 1015 N N . ARG A 1 140 ? 9.383 22.445 15.191 1.00 89.50 140 ARG A N 1
ATOM 1016 C CA . ARG A 1 140 ? 8.211 22.077 14.387 1.00 89.50 140 ARG A CA 1
ATOM 1017 C C . ARG A 1 140 ? 8.446 22.411 12.919 1.00 89.50 140 ARG A C 1
ATOM 1019 O O . ARG A 1 140 ? 9.120 23.391 12.596 1.00 89.50 140 ARG A O 1
ATOM 1026 N N . ASN A 1 141 ? 7.849 21.629 12.034 1.00 84.62 141 ASN A N 1
ATOM 1027 C CA . ASN A 1 141 ? 7.857 21.883 10.605 1.00 84.62 141 ASN A CA 1
ATOM 1028 C C . ASN A 1 141 ? 6.888 23.038 10.255 1.00 84.62 141 ASN A C 1
ATOM 1030 O O . ASN A 1 141 ? 5.673 22.888 10.392 1.00 84.62 141 ASN A O 1
ATOM 1034 N N . PRO A 1 142 ? 7.378 24.188 9.752 1.00 85.25 142 PRO A N 1
ATOM 1035 C CA . PRO A 1 142 ? 6.515 25.319 9.411 1.00 85.25 142 PRO A CA 1
ATOM 1036 C C . PRO A 1 142 ? 5.634 25.065 8.176 1.00 85.25 142 PRO A C 1
ATOM 1038 O O . PRO A 1 142 ? 4.773 25.888 7.867 1.00 85.25 142 PRO A O 1
ATOM 1041 N N . SER A 1 143 ? 5.875 23.980 7.430 1.00 84.19 143 SER A N 1
ATOM 1042 C CA . SER A 1 143 ? 5.099 23.612 6.247 1.00 84.19 143 SER A CA 1
ATOM 1043 C C . SER A 1 143 ? 5.095 22.093 6.026 1.00 84.19 143 SER A C 1
ATOM 1045 O O . SER A 1 143 ? 5.833 21.537 5.208 1.00 84.19 143 SER A O 1
ATOM 1047 N N . VAL A 1 144 ? 4.224 21.408 6.762 1.00 75.62 144 VAL A N 1
ATOM 1048 C CA . VAL A 1 144 ? 3.838 20.019 6.510 1.00 75.62 144 VAL A CA 1
ATOM 1049 C C . VAL A 1 144 ? 3.118 19.945 5.174 1.00 75.62 144 VAL A C 1
ATOM 1051 O O . VAL A 1 144 ? 2.149 20.663 4.932 1.00 75.62 144 VAL A O 1
ATOM 1054 N N . GLY A 1 145 ? 3.582 19.064 4.291 1.00 60.88 145 GLY A N 1
ATOM 1055 C CA . GLY A 1 145 ? 2.972 18.932 2.971 1.00 60.88 145 GLY A CA 1
ATOM 1056 C C . GLY A 1 145 ? 3.235 20.132 2.054 1.00 60.88 145 GLY A C 1
ATOM 1057 O O . GLY A 1 145 ? 2.395 20.462 1.224 1.00 60.88 145 GLY A O 1
ATOM 1058 N N . ALA A 1 146 ? 4.409 20.774 2.149 1.00 50.38 146 ALA A N 1
ATOM 1059 C CA . ALA A 1 146 ? 4.908 21.658 1.085 1.00 50.38 146 ALA A CA 1
ATOM 1060 C C . ALA A 1 146 ? 5.121 20.919 -0.265 1.00 50.38 146 ALA A C 1
ATOM 1062 O O . ALA A 1 146 ? 5.338 21.557 -1.295 1.00 50.38 146 ALA A O 1
ATOM 1063 N N . GLY A 1 147 ? 5.039 19.580 -0.269 1.00 49.91 147 GLY A N 1
ATOM 1064 C CA . GLY A 1 147 ? 4.779 18.735 -1.441 1.00 49.91 147 GLY A CA 1
ATOM 1065 C C . GLY A 1 147 ? 3.324 18.245 -1.470 1.00 49.91 147 GLY A C 1
ATOM 1066 O O . GLY A 1 147 ? 2.640 18.287 -0.453 1.00 49.91 147 GLY A O 1
ATOM 1067 N N . ALA A 1 148 ? 2.834 17.782 -2.628 1.00 49.28 148 ALA A N 1
ATOM 1068 C CA . ALA A 1 148 ? 1.464 17.274 -2.773 1.00 49.28 148 ALA A CA 1
ATOM 1069 C C . ALA A 1 148 ? 1.106 16.319 -1.618 1.00 49.28 148 ALA A C 1
ATOM 1071 O O . ALA A 1 148 ? 1.828 15.353 -1.385 1.00 49.28 148 ALA A O 1
ATOM 1072 N N . ALA A 1 149 ? 0.032 16.620 -0.875 1.00 56.31 149 ALA A N 1
ATOM 1073 C CA . ALA A 1 149 ? -0.387 15.817 0.271 1.00 56.31 149 ALA A CA 1
ATOM 1074 C C . ALA A 1 149 ? -0.439 14.331 -0.114 1.00 56.31 149 ALA A C 1
ATOM 1076 O O . ALA A 1 149 ? -1.076 13.982 -1.113 1.00 56.31 149 ALA A O 1
ATOM 1077 N N . ALA A 1 150 ? 0.239 13.486 0.670 1.00 64.94 150 ALA A N 1
ATOM 1078 C CA . ALA A 1 150 ? 0.309 12.051 0.431 1.00 64.94 150 ALA A CA 1
ATOM 1079 C C . ALA A 1 150 ? -1.115 11.480 0.311 1.00 64.94 150 ALA A C 1
ATOM 1081 O O . ALA A 1 150 ? -1.904 11.620 1.254 1.00 64.94 150 ALA A O 1
ATOM 1082 N N . PRO A 1 151 ? -1.504 10.890 -0.834 1.00 77.38 151 PRO A N 1
ATOM 1083 C CA . PRO A 1 151 ? -2.847 10.362 -0.996 1.00 77.38 151 PRO A CA 1
ATOM 1084 C C . PRO A 1 151 ? -3.118 9.279 0.048 1.00 77.38 151 PRO A C 1
ATOM 1086 O O . PRO A 1 151 ? -2.385 8.299 0.131 1.00 77.38 151 PRO A O 1
ATOM 1089 N N . ILE A 1 152 ? -4.197 9.426 0.816 1.00 85.62 152 ILE A N 1
ATOM 1090 C CA . ILE A 1 152 ? -4.702 8.357 1.683 1.00 85.62 152 ILE A CA 1
ATOM 1091 C C . ILE A 1 152 ? -5.844 7.667 0.964 1.00 85.62 152 ILE A C 1
ATOM 1093 O O . ILE A 1 152 ? -6.762 8.331 0.469 1.00 85.62 152 ILE A O 1
ATOM 1097 N N . ARG A 1 153 ? -5.792 6.339 0.908 1.00 91.19 153 ARG A N 1
ATOM 1098 C CA . ARG A 1 153 ? -6.832 5.497 0.324 1.00 91.19 153 ARG A CA 1
ATOM 1099 C C . ARG A 1 153 ? -7.237 4.426 1.320 1.00 91.19 153 ARG A C 1
ATOM 1101 O O . ARG A 1 153 ? -6.406 3.765 1.931 1.00 91.19 153 ARG A O 1
ATOM 1108 N N . VAL A 1 154 ? -8.538 4.250 1.481 1.00 93.88 154 VAL A N 1
ATOM 1109 C CA . VAL A 1 154 ? -9.102 3.112 2.202 1.00 93.88 154 VAL A CA 1
ATOM 1110 C C . VAL A 1 154 ? -9.588 2.121 1.170 1.00 93.88 154 VAL A C 1
ATOM 1112 O O . VAL A 1 154 ? -10.248 2.504 0.203 1.00 93.88 154 VAL A O 1
ATOM 1115 N N . ALA A 1 155 ? -9.270 0.851 1.366 1.00 96.19 155 ALA A N 1
ATOM 1116 C CA . ALA A 1 155 ? -9.681 -0.205 0.465 1.00 96.19 155 ALA A CA 1
ATOM 1117 C C . ALA A 1 155 ? -10.057 -1.478 1.229 1.00 96.19 155 ALA A C 1
ATOM 1119 O O . ALA A 1 155 ? -9.684 -1.685 2.384 1.00 96.19 155 ALA A O 1
ATOM 1120 N N . ASN A 1 156 ? -10.816 -2.342 0.568 1.00 97.81 156 ASN A N 1
ATOM 1121 C CA . ASN A 1 156 ? -11.150 -3.675 1.040 1.00 97.81 156 ASN A CA 1
ATOM 1122 C C . ASN A 1 156 ? -10.389 -4.692 0.192 1.00 97.81 156 ASN A C 1
ATOM 1124 O O . ASN A 1 156 ? -10.622 -4.802 -1.012 1.00 97.81 156 ASN A O 1
ATOM 1128 N N . LEU A 1 157 ? -9.469 -5.414 0.828 1.00 97.69 157 LEU A N 1
ATOM 1129 C CA . LEU A 1 157 ? -8.616 -6.410 0.194 1.00 97.69 157 LEU A CA 1
ATOM 1130 C C . LEU A 1 157 ? -9.457 -7.521 -0.446 1.00 97.69 157 LEU A C 1
ATOM 1132 O O . LEU A 1 157 ? -10.265 -8.148 0.239 1.00 97.69 157 LEU A O 1
ATOM 1136 N N . LEU A 1 158 ? -9.234 -7.783 -1.733 1.00 97.75 158 LEU A N 1
ATOM 1137 C CA . LEU A 1 158 ? -9.766 -8.955 -2.433 1.00 97.75 158 LEU A CA 1
ATOM 1138 C C . LEU A 1 158 ? -8.726 -10.073 -2.495 1.00 97.75 158 LEU A C 1
ATOM 1140 O O . LEU A 1 158 ? -9.060 -11.240 -2.303 1.00 97.75 158 LEU A O 1
ATOM 1144 N N . TYR A 1 159 ? -7.475 -9.710 -2.777 1.00 96.38 159 TYR A N 1
ATOM 1145 C CA . TYR A 1 159 ? -6.374 -10.651 -2.927 1.00 96.38 159 TYR A CA 1
ATOM 1146 C C . TYR A 1 159 ? -5.034 -9.975 -2.638 1.00 96.38 159 TYR A C 1
ATOM 1148 O O . TYR A 1 159 ? -4.821 -8.831 -3.037 1.00 96.38 159 TYR A O 1
ATOM 1156 N N . ASN A 1 160 ? -4.121 -10.697 -1.996 1.00 95.25 160 ASN A N 1
ATOM 1157 C CA . ASN A 1 160 ? -2.704 -10.365 -1.943 1.00 95.25 160 ASN A CA 1
ATOM 1158 C C . ASN A 1 160 ? -1.841 -11.609 -2.197 1.00 95.25 160 ASN A C 1
ATOM 1160 O O . ASN A 1 160 ? -2.277 -12.744 -2.004 1.00 95.25 160 ASN A O 1
ATOM 1164 N N . GLY A 1 161 ? -0.607 -11.390 -2.638 1.00 94.06 161 GLY A N 1
ATOM 1165 C CA . GLY A 1 161 ? 0.360 -12.454 -2.905 1.00 94.06 161 GLY A CA 1
ATOM 1166 C C . GLY A 1 161 ? 1.781 -11.913 -3.001 1.00 94.06 161 GLY A C 1
ATOM 1167 O O . GLY A 1 161 ? 1.965 -10.707 -3.126 1.00 94.06 161 GLY A O 1
ATOM 1168 N N . GLY A 1 162 ? 2.778 -12.798 -2.966 1.00 91.81 162 GLY A N 1
ATOM 1169 C CA . GLY A 1 162 ? 4.189 -12.407 -2.892 1.00 91.81 162 GLY A CA 1
ATOM 1170 C C . GLY A 1 162 ? 4.643 -12.263 -1.442 1.00 91.81 162 GLY A C 1
ATOM 1171 O O . GLY A 1 162 ? 4.474 -13.216 -0.676 1.00 91.81 162 GLY A O 1
ATOM 1172 N N . ASP A 1 163 ? 5.192 -11.107 -1.066 1.00 87.25 163 ASP A N 1
ATOM 1173 C CA . ASP A 1 163 ? 5.628 -10.801 0.304 1.00 87.25 163 ASP A CA 1
ATOM 1174 C C . ASP A 1 163 ? 4.460 -10.611 1.285 1.00 87.25 163 ASP A C 1
ATOM 1176 O O . ASP A 1 163 ? 4.148 -9.538 1.784 1.00 87.25 163 ASP A O 1
ATOM 1180 N N . VAL A 1 164 ? 3.760 -11.711 1.538 1.00 77.94 164 VAL A N 1
ATOM 1181 C CA . VAL A 1 164 ? 2.668 -11.816 2.513 1.00 77.94 164 VAL A CA 1
ATOM 1182 C C . VAL A 1 164 ? 3.068 -12.718 3.682 1.00 77.94 164 VAL A C 1
ATOM 1184 O O . VAL A 1 164 ? 2.213 -13.217 4.421 1.00 77.94 164 VAL A O 1
ATOM 1187 N N . ALA A 1 165 ? 4.370 -12.985 3.821 1.00 73.25 165 ALA A N 1
ATOM 1188 C CA . ALA A 1 165 ? 4.911 -13.839 4.861 1.00 73.25 165 ALA A CA 1
ATOM 1189 C C . ALA A 1 165 ? 4.857 -13.110 6.213 1.00 73.25 165 ALA A C 1
ATOM 1191 O O . ALA A 1 165 ? 5.488 -12.080 6.410 1.00 73.25 165 ALA A O 1
ATOM 1192 N N . GLY A 1 166 ? 4.111 -13.669 7.169 1.00 76.00 166 GLY A N 1
ATOM 1193 C CA . GLY A 1 166 ? 3.961 -13.100 8.511 1.00 76.00 166 GLY A CA 1
ATOM 1194 C C . GLY A 1 166 ? 2.560 -12.539 8.785 1.00 76.00 166 GLY A C 1
ATOM 1195 O O . GLY A 1 166 ? 1.577 -12.978 8.179 1.00 76.00 166 GLY A O 1
ATOM 1196 N N . PRO A 1 167 ? 2.417 -11.628 9.767 1.00 85.12 167 PRO A N 1
ATOM 1197 C CA . PRO A 1 167 ? 1.136 -11.007 10.073 1.00 85.12 167 PRO A CA 1
ATOM 1198 C C . PRO A 1 167 ? 0.628 -10.209 8.872 1.00 85.12 167 PRO A C 1
ATOM 1200 O O . PRO A 1 167 ? 1.318 -9.331 8.380 1.00 85.12 167 PRO A O 1
ATOM 1203 N N . GLN A 1 168 ? -0.617 -10.457 8.459 1.00 90.19 168 GLN A N 1
ATOM 1204 C CA . GLN A 1 168 ? -1.226 -9.749 7.327 1.00 90.19 168 GLN A CA 1
ATOM 1205 C C . GLN A 1 168 ? -1.147 -8.225 7.480 1.00 90.19 168 GLN A C 1
ATOM 1207 O O . GLN A 1 168 ? -1.497 -7.696 8.540 1.00 90.19 168 GLN A O 1
ATOM 1212 N N . THR A 1 169 ? -0.719 -7.533 6.431 1.00 87.62 169 THR A N 1
ATOM 1213 C CA . THR A 1 169 ? -0.594 -6.073 6.394 1.00 87.62 169 THR A CA 1
ATOM 1214 C C . THR A 1 169 ? -1.943 -5.400 6.667 1.00 87.62 169 THR A C 1
ATOM 1216 O O . THR A 1 169 ? -2.970 -5.810 6.128 1.00 87.62 169 THR A O 1
ATOM 1219 N N . LEU A 1 170 ? -1.958 -4.389 7.542 1.00 91.25 170 LEU A N 1
ATOM 1220 C CA . LEU A 1 170 ? -3.151 -3.570 7.822 1.00 91.25 170 LEU A CA 1
ATOM 1221 C C . LEU A 1 170 ? -3.176 -2.292 6.990 1.00 91.25 170 LEU A C 1
ATOM 1223 O O . LEU A 1 170 ? -4.238 -1.853 6.552 1.00 91.25 170 LEU A O 1
ATOM 1227 N N . ALA A 1 171 ? -2.003 -1.705 6.801 1.00 90.31 171 ALA A N 1
ATOM 1228 C CA . ALA A 1 171 ? -1.778 -0.530 5.992 1.00 90.31 171 ALA A CA 1
ATOM 1229 C C . ALA A 1 171 ? -0.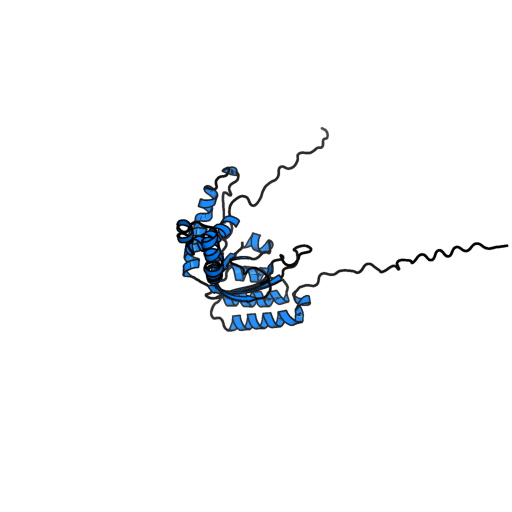347 -0.568 5.451 1.00 90.31 171 ALA A C 1
ATOM 1231 O O . ALA A 1 171 ? 0.504 -1.251 6.024 1.00 90.31 171 ALA A O 1
ATOM 1232 N N . PHE A 1 172 ? -0.103 0.138 4.355 1.00 89.69 172 PHE A N 1
ATOM 1233 C CA . PHE A 1 172 ? 1.228 0.299 3.775 1.00 89.69 172 PHE A CA 1
ATOM 1234 C C . PHE A 1 172 ? 1.390 1.703 3.188 1.00 89.69 172 PHE A C 1
ATOM 1236 O O . PHE A 1 172 ? 0.402 2.345 2.815 1.00 89.69 172 PHE A O 1
ATOM 1243 N N . ASN A 1 173 ? 2.636 2.171 3.112 1.00 89.19 173 ASN A N 1
ATOM 1244 C CA . ASN A 1 173 ? 3.008 3.489 2.607 1.00 89.19 173 ASN A CA 1
ATOM 1245 C C . ASN A 1 173 ? 4.076 3.335 1.522 1.00 89.19 173 ASN A C 1
ATOM 1247 O O . ASN A 1 173 ? 5.186 2.916 1.819 1.00 89.19 173 ASN A O 1
ATOM 1251 N N . LEU A 1 174 ? 3.736 3.673 0.281 1.00 91.31 174 LEU A N 1
ATOM 1252 C CA . LEU A 1 174 ? 4.579 3.428 -0.894 1.00 91.31 174 LEU A CA 1
ATOM 1253 C C . LEU A 1 174 ? 4.613 4.653 -1.821 1.00 91.31 174 LEU A C 1
ATOM 1255 O O . LEU A 1 174 ? 3.755 5.528 -1.694 1.00 91.31 174 LEU A O 1
ATOM 1259 N N . PRO A 1 175 ? 5.548 4.735 -2.785 1.00 92.12 175 PRO A N 1
ATOM 1260 C CA . PRO A 1 175 ? 6.698 3.845 -2.987 1.00 92.12 175 PRO A CA 1
ATOM 1261 C C . PRO A 1 175 ? 7.828 4.100 -1.976 1.00 92.12 175 PRO A C 1
ATOM 1263 O O . PRO A 1 175 ? 7.844 5.128 -1.306 1.00 92.12 175 PRO A O 1
ATOM 1266 N N . ASN A 1 176 ? 8.800 3.184 -1.931 1.00 87.94 176 ASN A N 1
ATOM 1267 C CA . ASN A 1 176 ? 10.012 3.307 -1.109 1.00 87.94 176 ASN A CA 1
ATOM 1268 C C . ASN A 1 176 ? 11.180 4.019 -1.832 1.00 87.94 176 ASN A C 1
ATOM 1270 O O . ASN A 1 176 ? 12.147 4.410 -1.187 1.00 87.94 176 ASN A O 1
ATOM 1274 N N . ASP A 1 177 ? 11.122 4.192 -3.162 1.00 88.25 177 ASP A N 1
ATOM 1275 C CA . ASP A 1 177 ? 12.192 4.840 -3.941 1.00 88.25 177 ASP A CA 1
ATOM 1276 C C . ASP A 1 177 ? 12.278 6.340 -3.621 1.00 88.25 177 ASP A C 1
ATOM 1278 O O . ASP A 1 177 ? 11.424 7.133 -4.029 1.00 88.25 177 ASP A O 1
ATOM 1282 N N . GLU A 1 178 ? 13.350 6.742 -2.939 1.00 80.38 178 GLU A N 1
ATOM 1283 C CA . GLU A 1 178 ? 13.585 8.108 -2.456 1.00 80.38 178 GLU A CA 1
ATOM 1284 C C . GLU A 1 178 ? 13.551 9.158 -3.575 1.00 80.38 178 GLU A C 1
ATOM 1286 O O . GLU A 1 178 ? 13.180 10.310 -3.331 1.00 80.38 178 GLU A O 1
ATOM 1291 N N . ARG A 1 179 ? 13.878 8.776 -4.820 1.00 87.44 179 ARG A N 1
ATOM 1292 C CA . ARG A 1 179 ? 13.791 9.677 -5.982 1.00 87.44 179 ARG A CA 1
ATOM 1293 C C . ARG A 1 179 ? 12.343 10.059 -6.267 1.00 87.44 179 ARG A C 1
ATOM 1295 O O . ARG A 1 179 ? 12.059 11.218 -6.566 1.00 87.44 179 ARG A O 1
ATOM 1302 N N . VAL A 1 180 ? 11.431 9.090 -6.179 1.00 86.88 180 VAL A N 1
ATOM 1303 C CA . VAL A 1 180 ? 9.993 9.317 -6.369 1.00 86.88 180 VAL A CA 1
ATOM 1304 C C . VAL A 1 180 ? 9.418 10.011 -5.144 1.00 86.88 180 VAL A C 1
ATOM 1306 O O . VAL A 1 180 ? 8.703 10.997 -5.304 1.00 86.88 180 VAL A O 1
ATOM 1309 N N . VAL A 1 181 ? 9.788 9.574 -3.937 1.00 81.31 181 VAL A N 1
ATOM 1310 C CA . VAL A 1 181 ? 9.321 10.181 -2.681 1.00 81.31 181 VAL A CA 1
ATOM 1311 C C . VAL A 1 181 ? 9.668 11.668 -2.620 1.00 81.31 181 VAL A C 1
ATOM 1313 O O . VAL A 1 181 ? 8.790 12.487 -2.356 1.00 81.31 181 VAL A O 1
ATOM 1316 N N . GLY A 1 182 ? 10.909 12.047 -2.931 1.00 72.31 182 GLY A N 1
ATOM 1317 C CA . GLY A 1 182 ? 11.340 13.447 -2.892 1.00 72.31 182 GLY A CA 1
ATOM 1318 C C . GLY A 1 182 ? 10.626 14.350 -3.906 1.00 72.31 182 GLY A C 1
ATOM 1319 O O . GLY A 1 182 ? 10.432 15.534 -3.639 1.00 72.31 182 GLY A O 1
ATOM 1320 N N . ALA A 1 183 ? 10.214 13.809 -5.057 1.00 81.38 183 ALA A N 1
ATOM 1321 C CA . ALA A 1 183 ? 9.585 14.581 -6.133 1.00 81.38 183 ALA A CA 1
ATOM 1322 C C . ALA A 1 183 ? 8.045 14.545 -6.116 1.00 81.38 183 ALA A C 1
ATOM 1324 O O . ALA A 1 183 ? 7.392 15.486 -6.575 1.00 81.38 183 ALA A O 1
ATOM 1325 N N . HIS A 1 184 ? 7.459 13.451 -5.633 1.00 82.12 184 HIS A N 1
ATOM 1326 C CA . HIS A 1 184 ? 6.037 13.140 -5.785 1.00 82.12 184 HIS A CA 1
ATOM 1327 C C . HIS A 1 184 ? 5.353 12.688 -4.490 1.00 82.12 184 HIS A C 1
ATOM 1329 O O . HIS A 1 184 ? 4.126 12.600 -4.474 1.00 82.12 184 HIS A O 1
ATOM 1335 N N . GLY A 1 185 ? 6.111 12.457 -3.415 1.00 82.69 185 GLY A N 1
ATOM 1336 C CA . GLY A 1 185 ? 5.601 11.958 -2.142 1.00 82.69 185 GLY A CA 1
ATOM 1337 C C . GLY A 1 185 ? 5.292 10.460 -2.161 1.00 82.69 185 GLY A C 1
ATOM 1338 O O . GLY A 1 185 ? 5.716 9.722 -3.051 1.00 82.69 185 GLY A O 1
ATOM 1339 N N . THR A 1 186 ? 4.540 10.023 -1.155 1.00 85.19 186 THR A N 1
ATOM 1340 C CA . THR A 1 186 ? 4.041 8.650 -0.996 1.00 85.19 186 THR A CA 1
ATOM 1341 C C . THR A 1 186 ? 2.516 8.639 -0.965 1.00 85.19 186 THR A C 1
ATOM 1343 O O . THR A 1 186 ? 1.885 9.691 -0.894 1.00 85.19 186 THR A O 1
ATOM 1346 N N . ALA A 1 187 ? 1.904 7.458 -1.008 1.00 88.44 187 ALA A N 1
ATOM 1347 C CA . ALA A 1 187 ? 0.502 7.248 -0.686 1.00 88.44 187 ALA A CA 1
ATOM 1348 C C . ALA A 1 187 ? 0.358 6.150 0.369 1.00 88.44 187 ALA A C 1
ATOM 1350 O O . ALA A 1 187 ? 1.070 5.144 0.343 1.00 88.44 187 ALA A O 1
ATOM 1351 N N . GLN A 1 188 ? -0.616 6.341 1.253 1.00 88.62 188 GLN A N 1
ATOM 1352 C CA . GLN A 1 188 ? -0.965 5.413 2.320 1.00 88.62 188 GLN A CA 1
ATOM 1353 C C . GLN A 1 188 ? -2.244 4.669 1.953 1.00 88.62 188 GLN A C 1
ATOM 1355 O O . GLN A 1 188 ? -3.257 5.289 1.617 1.00 88.62 188 GLN A O 1
ATOM 1360 N N . VAL A 1 189 ? -2.218 3.342 2.039 1.00 92.31 189 VAL A N 1
ATOM 1361 C CA . VAL A 1 189 ? -3.382 2.492 1.767 1.00 92.31 189 VAL A CA 1
ATOM 1362 C C . VAL A 1 189 ? -3.744 1.713 3.021 1.00 92.31 189 VAL A C 1
ATOM 1364 O O . VAL A 1 189 ? -2.909 0.991 3.553 1.00 92.31 189 VAL A O 1
ATOM 1367 N N . LEU A 1 190 ? -4.989 1.835 3.485 1.00 93.81 190 LEU A N 1
ATOM 1368 C CA . LEU A 1 190 ? -5.514 1.140 4.662 1.00 93.81 190 LEU A CA 1
ATOM 1369 C C . LEU A 1 190 ? -6.500 0.043 4.240 1.00 93.81 190 LEU A C 1
ATOM 1371 O O . LEU A 1 190 ? -7.490 0.317 3.557 1.00 93.81 190 LEU A O 1
ATOM 1375 N N . LEU A 1 191 ? -6.272 -1.191 4.693 1.00 95.88 191 LEU A N 1
ATOM 1376 C CA . LEU A 1 191 ? -7.078 -2.369 4.359 1.00 95.88 191 LEU A CA 1
ATOM 1377 C C . LEU A 1 191 ? -8.172 -2.605 5.410 1.00 95.88 191 LEU A C 1
ATOM 1379 O O . LEU A 1 191 ? -7.994 -3.346 6.380 1.00 95.88 191 LEU A O 1
ATOM 1383 N N . ARG A 1 192 ? -9.335 -1.973 5.222 1.00 95.50 192 ARG A N 1
ATOM 1384 C CA . ARG A 1 192 ? -10.411 -1.907 6.228 1.00 95.50 192 ARG A CA 1
ATOM 1385 C C . ARG A 1 192 ? -10.956 -3.276 6.631 1.00 95.50 192 ARG A C 1
ATOM 1387 O O . ARG A 1 192 ? -11.151 -3.526 7.818 1.00 95.50 192 ARG A O 1
ATOM 1394 N N . ASN A 1 193 ? -11.196 -4.168 5.674 1.00 96.94 193 ASN A N 1
ATOM 1395 C CA . ASN A 1 193 ? -11.693 -5.516 5.960 1.00 96.94 193 ASN A CA 1
ATOM 1396 C C . ASN A 1 193 ? -10.666 -6.386 6.704 1.00 96.94 193 ASN A C 1
ATOM 1398 O O . ASN A 1 193 ? -11.051 -7.164 7.576 1.00 96.94 193 ASN A O 1
ATOM 1402 N N . VAL A 1 194 ? -9.370 -6.222 6.423 1.00 96.38 194 VAL A N 1
ATOM 1403 C CA . VAL A 1 194 ? -8.304 -6.899 7.177 1.00 96.38 194 VAL A CA 1
ATOM 1404 C C . VAL A 1 194 ? -8.243 -6.348 8.601 1.00 96.38 194 VAL A C 1
ATOM 1406 O O . VAL A 1 194 ? -8.212 -7.131 9.551 1.00 96.38 194 VAL A O 1
ATOM 1409 N N . SER A 1 195 ? -8.319 -5.023 8.773 1.00 96.00 195 SER A N 1
ATOM 1410 C CA . SER A 1 195 ? -8.431 -4.386 10.092 1.00 96.00 195 SER A CA 1
ATOM 1411 C C . SER A 1 195 ? -9.628 -4.915 10.874 1.00 96.00 195 SER A C 1
ATOM 1413 O O . SER A 1 195 ? -9.475 -5.266 12.042 1.00 96.00 195 SER A O 1
ATOM 1415 N N . ALA A 1 196 ? -10.797 -5.038 10.239 1.00 97.19 196 ALA A N 1
ATOM 1416 C CA . ALA A 1 196 ? -11.996 -5.588 10.868 1.00 97.19 196 ALA A CA 1
ATOM 1417 C C . ALA A 1 196 ? -11.784 -7.042 11.311 1.00 97.19 196 ALA A C 1
ATOM 1419 O O . ALA A 1 196 ? -12.079 -7.388 12.452 1.00 97.19 196 ALA A O 1
ATOM 1420 N N . ALA A 1 197 ? -11.188 -7.881 10.460 1.00 97.56 197 ALA A N 1
ATOM 1421 C CA . ALA A 1 197 ? -10.887 -9.265 10.812 1.00 97.56 197 ALA A CA 1
ATOM 1422 C C . ALA A 1 197 ? -9.905 -9.366 11.992 1.00 97.56 197 ALA A C 1
ATOM 1424 O O . ALA A 1 197 ? -10.137 -10.138 12.924 1.00 97.56 197 ALA A O 1
ATOM 1425 N N . LYS A 1 198 ? -8.827 -8.568 12.003 1.00 97.06 198 LYS A N 1
ATOM 1426 C CA . LYS A 1 198 ? -7.883 -8.541 13.134 1.00 97.06 198 LYS A CA 1
ATOM 1427 C C . LYS A 1 198 ? -8.533 -8.027 14.408 1.00 97.06 198 LYS A C 1
ATOM 1429 O O . LYS A 1 198 ? -8.257 -8.541 15.490 1.00 97.06 198 LYS A O 1
ATOM 1434 N N . PHE A 1 199 ? -9.396 -7.029 14.292 1.00 97.75 199 PHE A N 1
ATOM 1435 C CA . PHE A 1 199 ? -10.118 -6.489 15.426 1.00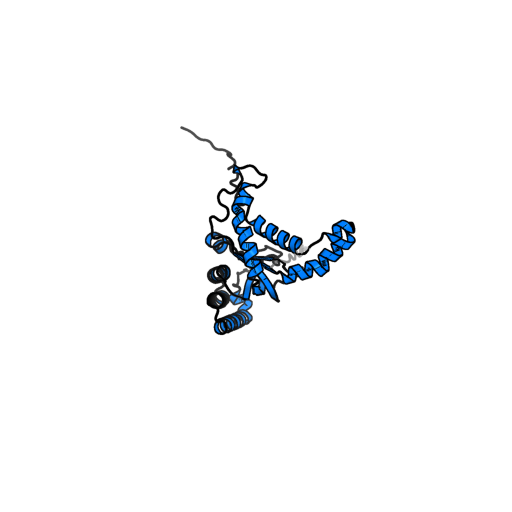 97.75 199 PHE A CA 1
ATOM 1436 C C . PHE A 1 199 ? -11.025 -7.547 16.065 1.00 97.75 199 PHE A C 1
ATOM 1438 O O . PHE A 1 199 ? -10.899 -7.826 17.258 1.00 97.75 199 PHE A O 1
ATOM 1445 N N . GLU A 1 200 ? -11.868 -8.192 15.261 1.00 98.00 200 GLU A N 1
ATOM 1446 C CA . GLU A 1 200 ? -12.829 -9.193 15.730 1.00 98.00 200 GLU A CA 1
ATOM 1447 C C . GLU A 1 200 ? -12.152 -10.463 16.255 1.00 98.00 200 GLU A C 1
ATOM 1449 O O . GLU A 1 200 ? -12.525 -10.981 17.307 1.00 98.00 200 GLU A O 1
ATOM 1454 N N . HIS A 1 201 ? -11.135 -10.966 15.553 1.00 97.56 201 HIS A N 1
ATOM 1455 C CA . HIS A 1 201 ? -10.556 -12.278 15.853 1.00 97.56 201 HIS A CA 1
ATOM 1456 C C . HIS A 1 201 ? -9.298 -12.234 16.722 1.00 97.56 201 HIS A C 1
ATOM 1458 O O . HIS A 1 201 ? -8.907 -13.274 17.249 1.00 97.56 201 HIS A O 1
ATOM 1464 N N . LEU A 1 202 ? -8.668 -11.068 16.898 1.00 97.12 202 LEU A N 1
ATOM 1465 C CA . LEU A 1 202 ? -7.470 -10.918 17.730 1.00 97.12 202 LEU A CA 1
ATOM 1466 C C . LEU A 1 202 ? -7.688 -9.892 18.841 1.00 97.12 202 LEU A C 1
ATOM 1468 O O . LEU A 1 202 ? -7.615 -10.250 20.017 1.00 97.12 202 LEU A O 1
ATOM 1472 N N . LEU A 1 203 ? -7.978 -8.632 18.496 1.00 97.56 203 LEU A N 1
ATOM 1473 C CA . LEU A 1 203 ? -8.005 -7.563 19.497 1.00 97.56 203 LEU A CA 1
ATOM 1474 C C . LEU A 1 203 ? -9.136 -7.747 20.511 1.00 97.56 203 LEU A C 1
ATOM 1476 O O . LEU A 1 203 ? -8.885 -7.630 21.709 1.00 97.56 203 LEU A O 1
ATOM 1480 N N . ARG A 1 204 ? -10.355 -8.077 20.070 1.00 97.19 204 ARG A N 1
ATOM 1481 C CA . ARG A 1 204 ? -11.485 -8.317 20.982 1.00 97.19 204 ARG A CA 1
ATOM 1482 C C . ARG A 1 204 ? -11.216 -9.475 21.959 1.00 97.19 204 ARG A C 1
ATOM 1484 O O . ARG A 1 204 ? -11.381 -9.257 23.162 1.00 97.19 204 ARG A O 1
ATOM 1491 N N . PRO A 1 205 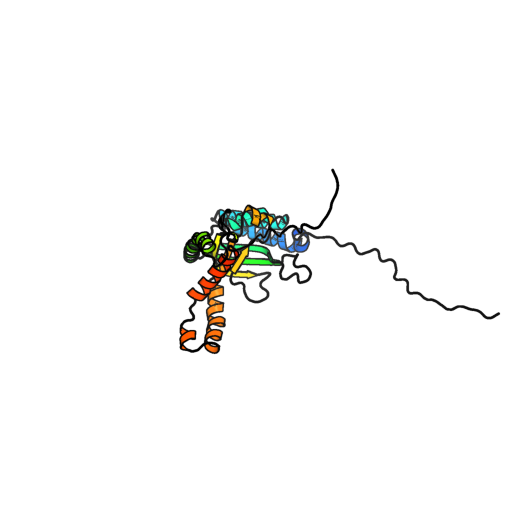? -10.757 -10.670 21.525 1.00 97.94 205 PRO A N 1
ATOM 1492 C CA . PRO A 1 205 ? -10.362 -11.734 22.450 1.00 97.94 205 PRO A CA 1
ATOM 1493 C C . PRO A 1 205 ? -9.259 -11.327 23.433 1.00 97.94 205 PRO A C 1
ATOM 1495 O O . PRO A 1 205 ? -9.342 -11.662 24.616 1.00 97.94 205 PRO A O 1
ATOM 1498 N N . ILE A 1 206 ? -8.249 -10.583 22.971 1.00 98.38 206 ILE A N 1
ATOM 1499 C CA . ILE A 1 206 ? -7.175 -10.070 23.834 1.00 98.38 206 ILE A CA 1
ATOM 1500 C C . ILE A 1 206 ? -7.752 -9.110 24.880 1.00 98.38 206 ILE A C 1
ATOM 1502 O O . ILE A 1 206 ? -7.496 -9.275 26.072 1.00 98.38 206 ILE A O 1
ATOM 1506 N N . ALA A 1 207 ? -8.581 -8.151 24.465 1.00 98.00 207 ALA A N 1
ATOM 1507 C CA . ALA A 1 207 ? -9.221 -7.189 25.357 1.00 98.00 207 ALA A CA 1
ATOM 1508 C C . ALA A 1 207 ? -10.067 -7.878 26.435 1.00 98.00 207 ALA A C 1
ATOM 1510 O O . ALA A 1 207 ? -9.945 -7.547 27.612 1.00 98.00 207 ALA A O 1
ATOM 1511 N N . ALA A 1 208 ? -10.854 -8.890 26.060 1.00 97.44 208 ALA A N 1
ATOM 1512 C CA . ALA A 1 208 ? -11.666 -9.664 26.999 1.00 97.44 208 ALA A CA 1
ATOM 1513 C C . ALA A 1 208 ? -10.831 -10.404 28.060 1.00 97.44 208 ALA A C 1
ATOM 1515 O O . ALA A 1 208 ? -11.332 -10.699 29.145 1.00 97.44 208 ALA A O 1
ATOM 1516 N N . ARG A 1 209 ? -9.564 -10.722 27.760 1.00 98.06 209 ARG A N 1
ATOM 1517 C CA . ARG A 1 209 ? -8.663 -11.424 28.683 1.00 98.06 209 ARG A CA 1
ATOM 1518 C C . ARG A 1 209 ? -7.809 -10.485 29.531 1.00 98.06 209 ARG A C 1
ATOM 1520 O O . ARG A 1 209 ? -7.458 -10.860 30.650 1.00 98.06 209 ARG A O 1
ATOM 1527 N N . CYS A 1 210 ? -7.464 -9.319 28.991 1.00 98.25 210 CYS A N 1
ATOM 1528 C CA . CYS A 1 210 ? -6.497 -8.392 29.577 1.00 98.25 210 CYS A CA 1
ATOM 1529 C C . CYS A 1 210 ? -7.136 -7.200 30.302 1.00 98.25 210 CYS A C 1
ATOM 1531 O O . CYS A 1 210 ? -6.469 -6.581 31.127 1.00 98.25 210 CYS A O 1
ATOM 1533 N N . LEU A 1 211 ? -8.394 -6.859 30.006 1.00 98.19 211 LEU A N 1
ATOM 1534 C CA . LEU A 1 211 ? -9.081 -5.696 30.575 1.00 98.19 211 LEU A CA 1
ATOM 1535 C C . LEU A 1 211 ? -10.192 -6.106 31.547 1.00 98.19 211 LEU A C 1
ATOM 1537 O O . LEU A 1 211 ? -10.757 -7.197 31.462 1.00 98.19 211 LEU A O 1
ATOM 1541 N N . ALA A 1 212 ? -10.545 -5.198 32.462 1.00 98.25 212 ALA A N 1
ATOM 1542 C CA . ALA A 1 212 ? -11.756 -5.344 33.262 1.00 98.25 212 ALA A CA 1
ATOM 1543 C C . ALA A 1 212 ? -13.001 -5.360 32.348 1.00 98.25 212 ALA A C 1
ATOM 1545 O O . ALA A 1 212 ? -13.012 -4.650 31.340 1.00 98.25 212 ALA A O 1
ATOM 1546 N N . PRO A 1 213 ? -14.085 -6.082 32.703 1.00 96.62 213 PRO A N 1
ATOM 1547 C CA . PRO A 1 213 ? -15.256 -6.232 31.831 1.00 96.62 213 PRO A CA 1
ATOM 1548 C C . PRO A 1 213 ? -15.854 -4.910 31.332 1.00 96.62 213 PRO A C 1
ATOM 1550 O O . PRO A 1 213 ? -16.254 -4.810 30.176 1.00 96.62 213 PRO A O 1
ATOM 1553 N N . ARG A 1 214 ? -15.874 -3.880 32.189 1.00 97.06 214 ARG A N 1
ATOM 1554 C CA . ARG A 1 214 ? -16.341 -2.535 31.827 1.00 97.06 214 ARG A CA 1
ATOM 1555 C C . ARG A 1 214 ? -15.494 -1.912 30.715 1.00 97.06 214 ARG A C 1
ATOM 1557 O O . ARG A 1 214 ? -16.049 -1.325 29.796 1.00 97.06 214 ARG A O 1
ATOM 1564 N N . ASP A 1 215 ? -14.174 -2.033 30.805 1.00 97.56 215 ASP A N 1
ATOM 1565 C CA . ASP A 1 215 ? -13.251 -1.382 29.874 1.00 97.56 215 ASP A CA 1
ATOM 1566 C C . ASP A 1 215 ? -13.136 -2.192 28.569 1.00 97.56 215 ASP A C 1
ATOM 1568 O O . ASP A 1 215 ? -13.065 -1.615 27.489 1.00 97.56 215 ASP A O 1
ATOM 1572 N N . ALA A 1 216 ? -13.234 -3.527 28.640 1.00 96.50 216 ALA A N 1
ATOM 1573 C CA . ALA A 1 216 ? -13.340 -4.388 27.459 1.00 96.50 216 ALA A CA 1
ATOM 1574 C C . ALA A 1 216 ? -14.577 -4.056 26.602 1.00 96.50 216 ALA A C 1
ATOM 1576 O O . ALA A 1 216 ? -14.507 -4.108 25.376 1.00 96.50 216 ALA A O 1
ATOM 1577 N N . ALA A 1 217 ? -15.694 -3.673 27.231 1.00 95.00 217 ALA A N 1
ATOM 1578 C CA . ALA A 1 217 ? -16.910 -3.258 26.530 1.00 95.00 217 ALA A CA 1
ATOM 1579 C C . ALA A 1 217 ? -16.768 -1.917 25.783 1.00 95.00 217 ALA A C 1
ATOM 1581 O O . ALA A 1 217 ? -17.570 -1.635 24.897 1.00 95.00 217 ALA A O 1
ATOM 1582 N N . ALA A 1 218 ? -15.760 -1.104 26.118 1.00 96.44 218 ALA A N 1
ATOM 1583 C CA . ALA A 1 218 ? -15.464 0.152 25.431 1.00 96.44 218 ALA A CA 1
ATOM 1584 C C . ALA A 1 218 ? -14.541 -0.027 24.209 1.00 96.44 218 ALA A C 1
ATOM 1586 O O . ALA A 1 218 ? -14.253 0.948 23.517 1.00 96.44 218 ALA A O 1
ATOM 1587 N N . VAL A 1 219 ? -14.058 -1.247 23.938 1.00 97.00 219 VAL A N 1
ATOM 1588 C CA . VAL A 1 219 ? -13.209 -1.531 22.775 1.00 97.00 219 VAL A CA 1
ATOM 1589 C C . VAL A 1 219 ? -14.055 -1.533 21.502 1.00 97.00 219 VAL A C 1
ATOM 1591 O O . VAL A 1 219 ? -14.904 -2.403 21.289 1.00 97.00 219 VAL A O 1
ATOM 1594 N N . ASP A 1 220 ? -13.781 -0.553 20.646 1.00 96.50 220 ASP A N 1
ATOM 1595 C CA . ASP A 1 220 ? -14.546 -0.226 19.446 1.00 96.50 220 ASP A CA 1
ATOM 1596 C C . ASP A 1 220 ? -13.685 -0.300 18.171 1.00 96.50 220 ASP A C 1
ATOM 1598 O O . ASP A 1 220 ? -12.480 -0.026 18.192 1.00 96.50 220 ASP A O 1
ATOM 1602 N N . PHE A 1 221 ? -14.311 -0.709 17.063 1.00 95.75 221 PHE A N 1
ATOM 1603 C CA . PHE A 1 221 ? -13.621 -0.885 15.786 1.00 95.75 221 PHE A CA 1
ATOM 1604 C C . PHE A 1 221 ? -13.249 0.454 15.163 1.00 95.75 221 PHE A C 1
ATOM 1606 O O . PHE A 1 221 ? -12.139 0.590 14.648 1.00 95.75 221 PHE A O 1
ATOM 1613 N N . ASP A 1 222 ? -14.147 1.437 15.221 1.00 91.94 222 ASP A N 1
ATOM 1614 C CA . ASP A 1 222 ? -13.894 2.739 14.615 1.00 91.94 222 ASP A CA 1
ATOM 1615 C C . ASP A 1 222 ? -12.725 3.426 15.334 1.00 91.94 222 ASP A C 1
ATOM 1617 O O . ASP A 1 222 ? -11.851 3.989 14.674 1.00 91.94 222 ASP A O 1
ATOM 1621 N N . ALA A 1 223 ? -12.622 3.295 16.661 1.00 92.88 223 ALA A N 1
ATOM 1622 C CA . ALA A 1 223 ? -11.465 3.736 17.439 1.00 92.88 223 ALA A CA 1
ATOM 1623 C C . ALA A 1 223 ? -10.162 3.021 17.035 1.00 92.88 223 ALA A C 1
ATOM 1625 O O . ALA A 1 223 ? -9.143 3.682 16.830 1.00 92.88 223 ALA A O 1
ATOM 1626 N N . PHE A 1 224 ? -10.182 1.692 16.881 1.00 94.25 224 PHE A N 1
ATOM 1627 C CA . PHE A 1 224 ? -9.020 0.920 16.420 1.00 94.25 224 PHE A CA 1
ATOM 1628 C C . PHE A 1 224 ? -8.562 1.354 15.019 1.00 94.25 224 PHE A C 1
ATOM 1630 O O . PHE A 1 224 ? -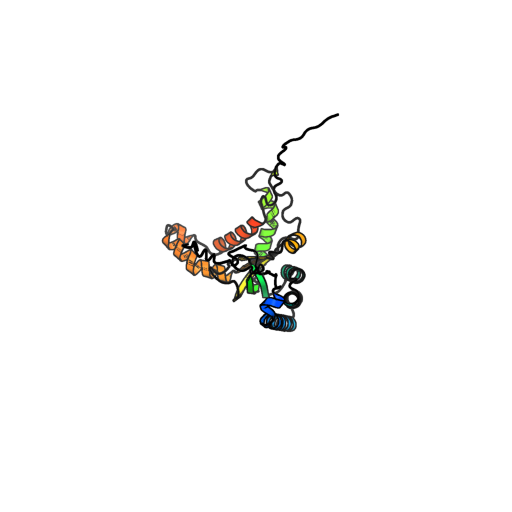7.380 1.624 14.806 1.00 94.25 224 PHE A O 1
ATOM 1637 N N . PHE A 1 225 ? -9.499 1.479 14.080 1.00 90.50 225 PHE A N 1
ATOM 1638 C CA . PHE A 1 225 ? -9.216 1.873 12.703 1.00 90.50 225 PHE A CA 1
ATOM 1639 C C . PHE A 1 225 ? -8.737 3.329 12.603 1.00 90.50 225 PHE A C 1
ATOM 1641 O O . PHE A 1 225 ? -7.758 3.617 11.913 1.00 90.50 225 PHE A O 1
ATOM 1648 N N . SER A 1 226 ? -9.372 4.241 13.344 1.00 86.19 226 SER A N 1
ATOM 1649 C CA . SER A 1 226 ? -8.993 5.659 13.386 1.00 86.19 226 SER A CA 1
ATOM 1650 C C . SER A 1 226 ? -7.627 5.850 14.041 1.00 86.19 226 SER A C 1
ATOM 1652 O O . SER A 1 226 ? -6.851 6.688 13.595 1.00 86.19 226 SER A O 1
ATOM 1654 N N . HIS A 1 227 ? -7.290 5.050 15.057 1.00 89.75 227 HIS A N 1
ATOM 1655 C CA . HIS A 1 227 ? -5.947 5.034 15.630 1.00 89.75 227 HIS A CA 1
ATOM 1656 C C . HIS A 1 227 ? -4.896 4.628 14.590 1.00 89.75 227 HIS A C 1
ATOM 1658 O O . HIS A 1 227 ? -3.877 5.303 14.486 1.00 89.75 227 HIS A O 1
ATOM 1664 N N . THR A 1 228 ? -5.132 3.569 13.803 1.00 85.81 228 THR A N 1
ATOM 1665 C CA . THR A 1 228 ? -4.214 3.181 12.716 1.00 85.81 228 THR A CA 1
ATOM 1666 C C . THR A 1 228 ? -4.026 4.319 11.722 1.00 85.81 228 THR A C 1
ATOM 1668 O O . THR A 1 228 ? -2.898 4.637 11.379 1.00 85.81 228 THR A O 1
ATOM 1671 N N . LEU A 1 229 ? -5.095 5.005 11.325 1.00 80.50 229 LEU A N 1
ATOM 1672 C CA . LEU A 1 229 ? -4.956 6.187 10.479 1.00 80.50 229 LEU A CA 1
ATOM 1673 C C . LEU A 1 229 ? -4.111 7.284 11.132 1.00 80.50 229 LEU A C 1
ATOM 1675 O O . LEU A 1 229 ? -3.214 7.824 10.494 1.00 80.50 229 LEU A O 1
ATOM 1679 N N . CYS A 1 230 ? -4.405 7.643 12.381 1.00 83.44 230 CYS A N 1
ATOM 1680 C CA . CYS A 1 230 ? -3.644 8.669 13.085 1.00 83.44 230 CYS A CA 1
ATOM 1681 C C . C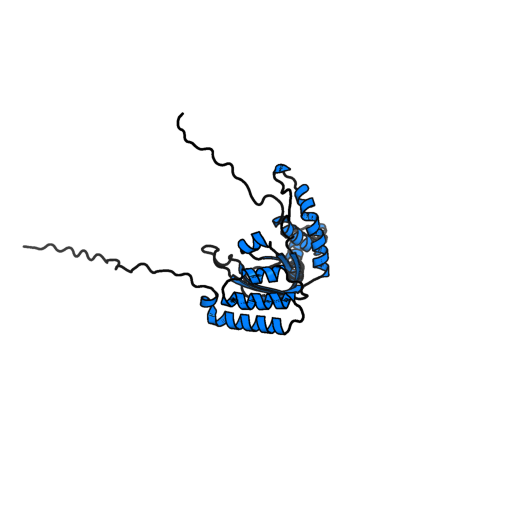YS A 1 230 ? -2.170 8.275 13.227 1.00 83.44 230 CYS A C 1
ATOM 1683 O O . CYS A 1 230 ? -1.312 9.144 13.124 1.00 83.44 230 CYS A O 1
ATOM 1685 N N . HIS A 1 231 ? -1.870 6.989 13.425 1.00 85.94 231 HIS A N 1
ATOM 1686 C CA . HIS A 1 231 ? -0.509 6.460 13.393 1.00 85.94 231 HIS A CA 1
ATOM 1687 C C . HIS A 1 231 ? 0.153 6.731 12.037 1.00 85.94 231 HIS A C 1
ATOM 1689 O O . HIS A 1 231 ? 1.222 7.332 12.007 1.00 85.94 231 HIS A O 1
ATOM 1695 N N . GLU A 1 232 ? -0.508 6.379 10.931 1.00 78.00 232 GLU A N 1
ATOM 1696 C CA . GLU A 1 232 ? 0.040 6.603 9.589 1.00 78.00 232 GLU A CA 1
ATOM 1697 C C . GLU A 1 232 ? 0.250 8.094 9.284 1.00 78.00 232 GLU A C 1
ATOM 1699 O O . GLU A 1 232 ? 1.302 8.495 8.788 1.00 78.00 232 GLU A O 1
ATOM 1704 N N . LEU A 1 233 ? -0.711 8.947 9.643 1.00 78.62 233 LEU A N 1
ATOM 1705 C CA . LEU A 1 233 ? -0.587 10.402 9.524 1.00 78.62 233 LEU A CA 1
ATOM 1706 C C . LEU A 1 233 ? 0.568 10.953 10.366 1.00 78.62 233 LEU A C 1
ATOM 1708 O O . LEU A 1 233 ? 1.247 11.890 9.947 1.00 78.62 233 LEU A O 1
ATOM 1712 N N . SER A 1 234 ? 0.798 10.361 11.541 1.00 81.38 234 SER A N 1
ATOM 1713 C CA . SER A 1 234 ? 1.843 10.794 12.468 1.00 81.38 234 SER A CA 1
ATOM 1714 C C . SER A 1 234 ? 3.249 10.582 11.906 1.00 81.38 234 SER A C 1
ATOM 1716 O O . SER A 1 234 ? 4.142 11.346 12.256 1.00 81.38 234 SER A O 1
ATOM 1718 N N . HIS A 1 235 ? 3.455 9.622 10.992 1.00 77.81 235 HIS A N 1
ATOM 1719 C CA . HIS A 1 235 ? 4.739 9.469 10.286 1.00 77.81 235 HIS A CA 1
ATOM 1720 C C . HIS A 1 235 ? 5.101 10.701 9.444 1.00 77.81 235 HIS A C 1
ATOM 1722 O O . HIS A 1 235 ? 6.278 10.949 9.191 1.00 77.81 235 HIS A O 1
ATOM 1728 N N . GLY A 1 236 ? 4.107 11.483 9.012 1.00 74.94 236 GLY A N 1
ATOM 1729 C CA . GLY A 1 236 ? 4.287 12.677 8.181 1.00 74.94 236 GLY A CA 1
ATOM 1730 C C . GLY A 1 236 ? 4.524 13.984 8.947 1.00 74.94 236 GLY A C 1
ATOM 1731 O O . GLY A 1 236 ? 4.704 15.018 8.306 1.00 74.94 236 GLY A O 1
ATOM 1732 N N . ILE A 1 237 ? 4.519 13.963 10.283 1.00 80.50 237 ILE A N 1
ATOM 1733 C CA . ILE A 1 237 ? 4.677 15.146 11.149 1.00 80.50 237 ILE A CA 1
ATOM 1734 C C . ILE A 1 237 ? 5.802 14.939 12.171 1.00 80.50 237 ILE A C 1
ATOM 1736 O O . ILE A 1 237 ? 6.256 13.821 12.408 1.00 80.50 237 ILE A O 1
ATOM 1740 N N . GLY A 1 238 ? 6.264 16.023 12.780 1.00 84.19 238 GLY A N 1
ATOM 1741 C CA . GLY A 1 238 ? 7.420 16.064 13.661 1.00 84.19 238 GLY A CA 1
ATOM 1742 C C . GLY A 1 238 ? 8.755 16.183 12.913 1.00 84.19 238 GLY A C 1
ATOM 1743 O O . GLY A 1 238 ? 8.793 16.478 11.719 1.00 84.19 238 GLY A O 1
ATOM 1744 N N . PRO A 1 239 ? 9.888 16.008 13.615 1.00 81.94 239 PRO A N 1
ATOM 1745 C CA . PRO A 1 239 ? 11.211 16.203 13.026 1.00 81.94 239 PRO A CA 1
ATOM 1746 C C . PRO A 1 239 ? 11.627 15.055 12.087 1.00 81.94 239 PRO A C 1
ATOM 1748 O O . PRO A 1 239 ? 11.834 13.934 12.546 1.00 81.94 239 PRO A O 1
ATOM 1751 N N . HIS A 1 240 ? 11.852 15.347 10.798 1.00 71.44 240 HIS A N 1
ATOM 1752 C CA . HIS A 1 240 ? 12.407 14.386 9.817 1.00 71.44 240 HIS A CA 1
ATOM 1753 C C . HIS A 1 240 ? 13.871 14.644 9.456 1.00 71.44 240 HIS A C 1
ATOM 1755 O O . HIS A 1 240 ? 14.638 13.710 9.249 1.00 71.44 240 HIS A O 1
ATOM 1761 N N . SER A 1 241 ? 14.265 15.914 9.344 1.00 69.31 241 SER A N 1
ATOM 1762 C CA . SER A 1 241 ? 15.623 16.326 8.977 1.00 69.31 241 SER A CA 1
ATOM 1763 C C . SER A 1 241 ? 16.228 17.155 10.097 1.00 69.31 241 SER A C 1
ATOM 1765 O O . SER A 1 241 ? 15.658 18.162 10.513 1.00 69.31 241 SER A O 1
ATOM 1767 N N . LEU A 1 242 ? 17.395 16.730 10.576 1.00 71.75 242 LEU A N 1
ATOM 1768 C CA . LEU A 1 242 ? 18.136 17.416 11.625 1.00 71.75 242 LEU A CA 1
ATOM 1769 C C . LEU A 1 242 ? 19.461 17.910 11.057 1.00 71.75 242 LEU A C 1
ATOM 1771 O O . LEU A 1 242 ? 20.269 17.124 10.564 1.00 71.75 242 LEU A O 1
ATOM 1775 N N . THR A 1 243 ? 19.710 19.209 11.173 1.00 72.94 243 THR A N 1
ATOM 1776 C CA . THR A 1 243 ? 21.057 19.743 10.974 1.00 72.94 243 THR A CA 1
ATOM 1777 C C . THR A 1 243 ? 21.851 19.467 12.241 1.00 72.94 243 THR A C 1
ATOM 1779 O O . THR A 1 243 ? 21.599 20.074 13.283 1.00 72.94 243 THR A O 1
ATOM 1782 N N . LEU A 1 244 ? 22.796 18.531 12.165 1.00 75.94 244 LEU A N 1
ATOM 1783 C CA . LEU A 1 244 ? 23.725 18.303 13.264 1.00 75.94 244 LEU A CA 1
ATOM 1784 C C . LEU A 1 244 ? 24.665 19.510 13.394 1.00 75.94 244 LEU A C 1
ATOM 1786 O O . LEU A 1 244 ? 25.037 20.106 12.377 1.00 75.94 244 LEU A O 1
ATOM 1790 N N . PRO A 1 245 ? 25.072 19.883 14.619 1.00 70.75 245 PRO A N 1
ATOM 1791 C CA . PRO A 1 245 ? 26.174 20.813 14.792 1.00 70.75 245 PRO A CA 1
ATOM 1792 C C . PRO A 1 245 ? 27.379 20.254 14.035 1.00 70.75 245 PRO A C 1
ATOM 1794 O O . PRO A 1 245 ? 27.772 19.111 14.255 1.00 70.75 245 PRO A O 1
ATOM 1797 N N . VAL A 1 246 ? 27.955 21.035 13.124 1.00 72.19 246 VAL A N 1
ATOM 1798 C CA . VAL A 1 246 ? 29.290 20.717 12.624 1.00 72.19 246 VAL A CA 1
ATOM 1799 C C . VAL A 1 246 ? 30.233 20.839 13.811 1.00 72.19 246 VAL A C 1
ATOM 1801 O O . VAL A 1 246 ? 30.358 21.924 14.382 1.00 72.19 246 VAL A O 1
ATOM 1804 N N . ASP A 1 247 ? 30.846 19.726 14.216 1.00 57.94 247 ASP A N 1
ATOM 1805 C CA . ASP A 1 247 ? 31.893 19.738 15.229 1.00 57.94 247 ASP A CA 1
ATOM 1806 C C . ASP A 1 247 ? 32.977 20.709 14.757 1.00 57.94 247 ASP A C 1
ATOM 1808 O O . ASP A 1 247 ? 33.738 20.441 13.825 1.00 57.94 247 ASP A O 1
ATOM 1812 N N . GLY A 1 248 ? 33.005 21.888 15.376 1.00 53.69 248 GLY A N 1
ATOM 1813 C CA . GLY A 1 248 ? 34.031 22.900 15.182 1.00 53.69 248 GLY A CA 1
ATOM 1814 C C . GLY A 1 248 ? 35.339 22.412 15.791 1.00 53.69 248 GLY A C 1
ATOM 1815 O O . GLY A 1 248 ? 35.751 22.881 16.848 1.00 53.69 248 GLY A O 1
ATOM 1816 N N . GLY A 1 249 ? 35.968 21.438 15.138 1.00 46.75 249 GLY A N 1
ATOM 1817 C CA . GLY A 1 249 ? 37.220 20.814 15.532 1.00 46.75 249 GLY A CA 1
ATOM 1818 C C . GLY A 1 249 ? 38.363 21.140 14.575 1.00 46.75 249 GLY A C 1
ATOM 1819 O O . GLY A 1 249 ? 38.755 20.292 13.788 1.00 46.75 249 GLY A O 1
ATOM 1820 N N . GLY A 1 250 ? 38.945 22.336 14.723 1.00 45.44 250 GLY A N 1
ATOM 1821 C CA . GLY A 1 250 ? 40.404 22.519 14.679 1.00 45.44 250 GLY A CA 1
ATOM 1822 C C . GLY A 1 250 ? 41.105 22.883 13.356 1.00 45.44 250 GLY A C 1
ATOM 1823 O O . GLY A 1 250 ? 41.071 22.146 12.380 1.00 45.44 250 GLY A O 1
ATOM 1824 N N . GLY A 1 251 ? 41.894 23.968 13.431 1.00 40.62 251 GLY A N 1
ATOM 1825 C CA . GLY A 1 251 ? 42.995 24.339 12.523 1.00 40.62 251 GLY A CA 1
ATOM 1826 C C . GLY A 1 251 ? 42.714 25.655 11.785 1.00 40.62 251 GLY A C 1
ATOM 1827 O O . GLY A 1 251 ? 41.869 25.687 10.909 1.00 40.62 251 GLY A O 1
ATOM 1828 N N . GLY A 1 252 ? 43.300 26.815 12.093 1.00 43.91 252 GLY A N 1
ATOM 1829 C CA . GLY A 1 252 ? 44.661 27.095 12.544 1.00 43.91 252 GLY A CA 1
ATOM 1830 C C . GLY A 1 252 ? 45.479 27.631 11.361 1.00 43.91 252 GLY A C 1
ATOM 1831 O O . GLY A 1 252 ? 45.802 26.859 10.468 1.00 43.91 252 GLY A O 1
ATOM 1832 N N . GLY A 1 253 ? 45.841 28.923 11.374 1.00 37.09 253 GLY A N 1
ATOM 1833 C CA . GLY A 1 253 ? 46.929 29.442 10.531 1.00 37.09 253 GLY A CA 1
ATOM 1834 C C . GLY A 1 253 ? 46.747 30.841 9.931 1.00 37.09 253 GLY A C 1
ATOM 1835 O O . GLY A 1 253 ? 46.221 30.961 8.837 1.00 37.09 253 GLY A O 1
ATOM 1836 N N . GLY A 1 254 ? 47.313 31.845 10.612 1.00 39.12 254 GLY A N 1
ATOM 1837 C CA . GLY A 1 254 ? 48.235 32.824 10.011 1.00 39.12 254 GLY A CA 1
ATOM 1838 C C . GLY A 1 254 ? 47.678 33.998 9.194 1.00 39.12 254 GLY A C 1
ATOM 1839 O O . GLY A 1 254 ? 47.073 33.800 8.147 1.00 39.12 254 GLY A O 1
ATOM 1840 N N . GLY A 1 255 ? 48.047 35.216 9.614 1.00 37.41 255 GLY A N 1
ATOM 1841 C CA . GLY A 1 255 ? 48.009 36.437 8.800 1.00 37.41 255 GLY A CA 1
ATOM 1842 C C . GLY A 1 255 ? 47.483 37.644 9.545 1.00 37.41 255 GLY A C 1
ATOM 1843 O O . GLY A 1 255 ? 46.308 37.978 9.301 1.00 37.41 255 GLY A O 1
#

Organism: NCBI:txid1486930

Secondary structure (DSSP, 8-state):
-----------------PPPP----HHHHTTTTHHHHHHHHHHHHHH---HHHHHHHHHHHHHHHHS--HHHHHHHHT--SSEEEEEEEEE-TT-TTTS-SPEEEEEEEEE-HHHHHHHHHHHTTHHHHHHT-SS-GGGS-S-TTSS-PPPEEEEEEEEEEES--SSPPSEEEE---HHHHHHH--EEEEEHHHHHHHIIIIIHHHHHHHS-HHHHTT--HHHHHHHHHHHHHHTTSS-----------------

Foldseek 3Di:
DDDDDDPPPPPPPPPPPPDDDDDDAQCRVPVVPLQVQLVVLCVVLVVDPDPLSVLLSNLCSVCSNVVDCLSSQLSLQVDDDQKRKDWAFAFQVVVPPPSPGTWTKIWIWGWDPVVQVVLVVVLVCLQVCQCPPPDDNVQTDNDQCPDPRAREIETATPDMDIPCPDQGDQKDKDHPPVVNCVHHNIHMYGHLVSLVCCCVPPVLVVLVVPDDPVVSVVRDSVVSRVVVSVVVSVVRTTHDDDDDPDPPDDDDDDD

Radius of gyration: 26.43 Å; chains: 1; bounding box: 92×77×55 Å

Sequence (255 aa):
DGDGDGDGGGRGFGDASPATFRAVPYSAAYADLLPQLAAHLRAAAAASDNDSLTAFLRARADALATDDYAASDVQWLRLSSPIDVTIGPYETYIDGLCGLKASFESVVAVTDVAETAKLRAISALLQTMEDNLPMRADARNPSVGAGAAAPIRVANLLYNGGDVAGPQTLAFNLPNDERVVGAHGTAQVLLRNVSAAKFEHLLRPIAARCLAPRDAAAVDFDAFFSHTLCHELSHGIGPHSLTLPVDGGGGGGGG

pLDDT: mean 86.16, std 16.56, range [37.09, 98.81]

InterPro domains:
  IPR039461 Peptidase family M49 [PF03571] (29-238)
  IPR039461 Peptidase family M49 [PTHR23422] (22-245)